Protein AF-A0A9J7XA04-F1 (afdb_monomer_lite)

Organism: NCBI:txid630221

InterPro domains:
  IPR057949 TEX10-like, TPR repeats [PF25781] (2-218)

pLDDT: mean 82.03, std 15.4, range [30.16, 96.44]

Structure (mmCIF, N/CA/C/O backbone):
data_AF-A0A9J7XA04-F1
#
_entry.id   AF-A0A9J7XA04-F1
#
loop_
_atom_site.group_PDB
_atom_site.id
_atom_site.type_symbol
_atom_site.label_atom_id
_atom_site.label_alt_id
_atom_site.label_comp_id
_atom_site.label_asym_id
_atom_site.label_entity_id
_atom_site.label_seq_id
_atom_site.pdbx_PDB_ins_code
_atom_site.Cartn_x
_atom_site.Cartn_y
_atom_site.Cartn_z
_atom_site.occupancy
_atom_site.B_iso_or_equiv
_atom_site.auth_seq_id
_atom_site.auth_comp_id
_atom_site.auth_asym_id
_atom_site.auth_atom_id
_atom_site.pdbx_PDB_model_num
ATOM 1 N N . MET A 1 1 ? -1.078 -27.722 -10.672 1.00 40.56 1 MET A N 1
ATOM 2 C CA . MET A 1 1 ? -1.079 -26.415 -9.975 1.00 40.56 1 MET A CA 1
ATOM 3 C C . MET A 1 1 ? -2.468 -26.035 -9.466 1.00 40.56 1 MET A C 1
ATOM 5 O O . MET A 1 1 ? -2.557 -25.642 -8.319 1.00 40.56 1 MET A O 1
ATOM 9 N N . LEU A 1 2 ? -3.544 -26.244 -10.242 1.00 33.25 2 LEU A N 1
ATOM 10 C CA . LEU A 1 2 ? -4.934 -26.048 -9.777 1.00 33.25 2 LEU A CA 1
ATOM 11 C C . LEU A 1 2 ? -5.402 -27.044 -8.693 1.00 33.25 2 LEU A C 1
ATOM 13 O O . LEU A 1 2 ? -6.235 -26.687 -7.876 1.00 33.25 2 LEU A O 1
ATOM 17 N N . GLN A 1 3 ? -4.842 -28.259 -8.638 1.00 30.16 3 GLN A N 1
ATOM 18 C CA . GLN A 1 3 ? -5.182 -29.252 -7.602 1.00 30.16 3 GLN A CA 1
ATOM 19 C C . GLN A 1 3 ? -4.642 -28.918 -6.203 1.00 30.16 3 GLN A C 1
ATOM 21 O O . GLN A 1 3 ? -5.228 -29.340 -5.220 1.00 30.16 3 GLN A O 1
ATOM 26 N N . ALA A 1 4 ? -3.575 -28.120 -6.092 1.00 39.25 4 ALA A N 1
ATOM 27 C CA . ALA A 1 4 ? -3.008 -27.742 -4.792 1.00 39.25 4 ALA A CA 1
ATOM 28 C C . ALA A 1 4 ? -3.816 -26.644 -4.071 1.00 39.25 4 ALA A C 1
ATOM 30 O O . ALA A 1 4 ? -3.488 -26.303 -2.945 1.00 39.25 4 ALA A O 1
ATOM 31 N N . LEU A 1 5 ? -4.840 -26.083 -4.727 1.00 44.09 5 LEU A N 1
ATOM 32 C CA . LEU A 1 5 ? -5.769 -25.101 -4.155 1.00 44.09 5 LEU A CA 1
ATOM 33 C C . LEU A 1 5 ? -7.072 -25.743 -3.652 1.00 44.09 5 LEU A C 1
ATOM 35 O O . LEU A 1 5 ? -7.909 -25.037 -3.107 1.00 44.09 5 LEU A O 1
ATOM 39 N N . GLN A 1 6 ? -7.276 -27.047 -3.877 1.00 45.12 6 GLN A N 1
ATOM 40 C CA . GLN A 1 6 ? -8.474 -27.760 -3.413 1.00 45.12 6 GLN A CA 1
ATOM 41 C C . GLN A 1 6 ? -8.271 -28.459 -2.060 1.00 45.12 6 GLN A C 1
ATOM 43 O O . GLN A 1 6 ? -9.262 -28.773 -1.413 1.00 45.12 6 GLN A O 1
ATOM 48 N N . ASP A 1 7 ? -7.017 -28.656 -1.634 1.00 38.34 7 ASP A N 1
ATOM 49 C CA . ASP A 1 7 ? -6.658 -29.386 -0.404 1.00 38.34 7 ASP A CA 1
ATOM 50 C C . ASP A 1 7 ? -6.145 -28.481 0.733 1.00 38.34 7 ASP A C 1
ATOM 52 O O . ASP A 1 7 ? -5.841 -28.969 1.820 1.00 38.34 7 ASP A O 1
ATOM 56 N N . THR A 1 8 ? -6.018 -27.170 0.514 1.00 42.69 8 THR A N 1
ATOM 57 C CA . THR A 1 8 ? -5.662 -26.209 1.565 1.00 42.69 8 THR A CA 1
ATOM 58 C C . THR A 1 8 ? -6.932 -25.596 2.132 1.00 42.69 8 THR A C 1
ATOM 60 O O . THR A 1 8 ? -7.640 -24.886 1.422 1.00 42.69 8 THR A O 1
ATOM 63 N N . ASP A 1 9 ? -7.196 -25.903 3.403 1.00 42.78 9 ASP A N 1
ATOM 64 C CA . ASP A 1 9 ? -8.277 -25.367 4.228 1.00 42.78 9 ASP A CA 1
ATOM 65 C C . ASP A 1 9 ? -8.615 -23.900 3.915 1.00 42.78 9 ASP A C 1
ATOM 67 O O . ASP A 1 9 ? -7.736 -23.056 3.698 1.00 42.78 9 ASP A O 1
ATOM 71 N N . GLU A 1 10 ? -9.908 -23.576 3.995 1.00 49.72 10 GLU A N 1
ATOM 72 C CA . GLU A 1 10 ? -10.439 -22.206 3.954 1.00 49.72 10 GLU A CA 1
ATOM 73 C C . GLU A 1 10 ? -9.803 -21.260 5.005 1.00 49.72 10 GLU A C 1
ATOM 75 O O . GLU A 1 10 ? -10.006 -20.050 4.939 1.00 49.72 10 GLU A O 1
ATOM 80 N N . ASP A 1 11 ? -8.971 -21.780 5.916 1.00 53.66 11 ASP A N 1
ATOM 81 C CA . ASP A 1 11 ? -8.201 -21.064 6.943 1.00 53.66 11 ASP A CA 1
ATOM 82 C C . ASP A 1 11 ? -7.211 -20.013 6.399 1.00 53.66 11 ASP A C 1
ATOM 84 O O . ASP A 1 11 ? -6.776 -19.129 7.138 1.00 53.66 11 ASP A O 1
ATOM 88 N N . GLY A 1 12 ? -6.837 -20.075 5.116 1.00 58.31 12 GLY A N 1
ATOM 89 C CA . GLY A 1 12 ? -5.912 -19.114 4.495 1.00 58.31 12 GLY A CA 1
ATOM 90 C C . GLY A 1 12 ? -6.573 -17.917 3.803 1.00 58.31 12 GLY A C 1
ATOM 91 O O . GLY A 1 12 ? -5.871 -17.022 3.326 1.00 58.31 12 GLY A O 1
ATOM 92 N N . LEU A 1 13 ? -7.901 -17.897 3.673 1.00 68.38 13 LEU A N 1
ATOM 93 C CA . LEU A 1 13 ? -8.607 -16.884 2.888 1.00 68.38 13 LEU A CA 1
ATOM 94 C C . LEU A 1 13 ? -9.009 -15.694 3.756 1.00 68.38 13 LEU A C 1
ATOM 96 O O . LEU A 1 13 ? -9.799 -15.823 4.687 1.00 68.38 13 LEU A O 1
ATOM 100 N N . LEU A 1 14 ? -8.538 -14.501 3.393 1.00 65.88 14 LEU A N 1
ATOM 101 C CA . LEU A 1 14 ? -9.123 -13.263 3.895 1.00 65.88 14 LEU A CA 1
ATOM 102 C C . LEU A 1 14 ? -10.347 -12.918 3.043 1.00 65.88 14 LEU A C 1
ATOM 104 O O . LEU A 1 14 ? -10.171 -12.540 1.875 1.00 65.88 14 LEU A O 1
ATOM 108 N N . PRO A 1 15 ? -11.575 -13.040 3.588 1.00 63.06 15 PRO A N 1
ATOM 109 C CA . PRO A 1 15 ? -12.782 -12.809 2.815 1.00 63.06 15 PRO A CA 1
ATOM 110 C C . PRO A 1 15 ? -12.861 -11.356 2.338 1.00 63.06 15 PRO A C 1
ATOM 112 O O . PRO A 1 15 ? -12.328 -10.427 2.959 1.00 63.06 15 PRO A O 1
ATOM 115 N N . SER A 1 16 ? -13.558 -11.164 1.219 1.00 62.09 16 SER A N 1
ATOM 116 C CA . SER A 1 16 ? -13.945 -9.840 0.736 1.00 62.09 16 SER A CA 1
ATOM 117 C C . SER A 1 16 ? -14.689 -9.082 1.837 1.00 62.09 16 SER A C 1
ATOM 119 O O . SER A 1 16 ? -15.496 -9.659 2.564 1.00 62.09 16 SER A O 1
ATOM 121 N N . SER A 1 17 ? -14.451 -7.784 1.939 1.00 63.69 17 SER A N 1
ATOM 122 C CA . SER A 1 17 ? -15.120 -6.897 2.894 1.00 63.69 17 SER A CA 1
ATOM 123 C C . SER A 1 17 ? -15.616 -5.644 2.178 1.00 63.69 17 SER A C 1
ATOM 125 O O . SER A 1 17 ? -15.234 -5.403 1.031 1.00 63.69 17 SER A O 1
ATOM 127 N N . SER A 1 18 ? -16.441 -4.837 2.842 1.00 62.56 18 SER A N 1
ATOM 128 C CA . SER A 1 18 ? -17.038 -3.628 2.248 1.00 62.56 18 SER A CA 1
ATOM 129 C C . SER A 1 18 ? -15.985 -2.622 1.745 1.00 62.56 18 SER A C 1
ATOM 131 O O . SER A 1 18 ? -16.250 -1.852 0.826 1.00 62.56 18 SER A O 1
ATOM 133 N N . LEU A 1 19 ? -14.771 -2.696 2.301 1.00 63.12 19 LEU A N 1
ATOM 134 C CA . LEU A 1 19 ? -13.599 -1.896 1.944 1.00 63.12 19 LEU A CA 1
ATOM 135 C C . LEU A 1 19 ? -12.956 -2.266 0.595 1.00 63.12 19 LEU A C 1
ATOM 137 O O . LEU A 1 19 ? -12.284 -1.431 0.004 1.00 63.12 19 LEU A O 1
ATOM 141 N N . SER A 1 20 ? -13.100 -3.508 0.117 1.00 67.25 20 SER A N 1
ATOM 142 C CA . SER A 1 20 ? -12.547 -3.936 -1.181 1.00 67.25 20 SER A CA 1
ATOM 143 C C . SER A 1 20 ? -13.155 -5.273 -1.645 1.00 67.25 20 SER A C 1
ATOM 145 O O . SER A 1 20 ? -13.144 -6.249 -0.891 1.00 67.25 20 SER A O 1
ATOM 147 N N . PRO A 1 21 ? -13.646 -5.396 -2.886 1.00 74.00 21 PRO A N 1
ATOM 148 C CA . PRO A 1 21 ? -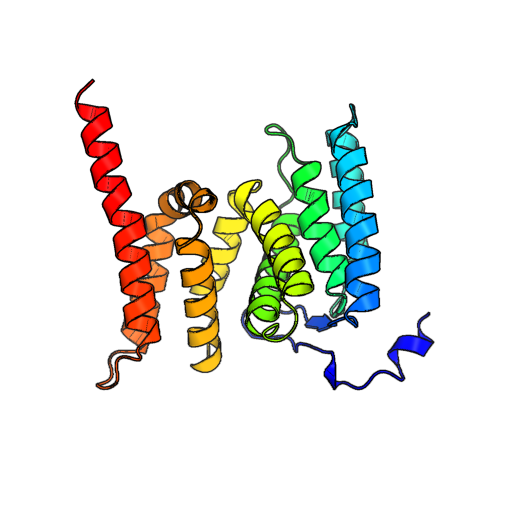14.282 -6.628 -3.367 1.00 74.00 21 PRO A CA 1
ATOM 149 C C . PRO A 1 21 ? -13.301 -7.801 -3.537 1.00 74.00 21 PRO A C 1
ATOM 151 O O . PRO A 1 21 ? -13.723 -8.942 -3.711 1.00 74.00 21 PRO A O 1
ATOM 154 N N . LEU A 1 22 ? -11.996 -7.533 -3.487 1.00 80.38 22 LEU A N 1
ATOM 155 C CA . LEU A 1 22 ? -10.947 -8.526 -3.649 1.00 80.38 22 LEU A CA 1
ATOM 156 C C . LEU A 1 22 ? -10.738 -9.352 -2.370 1.00 80.38 22 LEU A C 1
ATOM 158 O O . LEU A 1 22 ? -10.659 -8.801 -1.272 1.00 80.38 22 LEU A O 1
ATOM 162 N N . SER A 1 23 ? -10.541 -10.659 -2.529 1.00 84.56 23 SER A N 1
ATOM 163 C CA . SER A 1 23 ? -10.059 -11.558 -1.474 1.00 84.56 23 SER A CA 1
ATOM 164 C C . SER A 1 23 ? -8.577 -11.898 -1.662 1.00 84.56 23 SER A C 1
ATOM 166 O O . SER A 1 23 ? -8.088 -12.055 -2.785 1.00 84.56 23 SER A O 1
ATOM 168 N N . VAL A 1 24 ? -7.846 -11.996 -0.550 1.00 86.50 24 VAL A N 1
ATOM 169 C CA . VAL A 1 24 ? -6.416 -12.331 -0.560 1.00 86.50 24 VAL A CA 1
ATOM 170 C C . VAL A 1 24 ? -6.220 -13.702 0.063 1.00 86.50 24 VAL A C 1
ATOM 172 O O . VAL A 1 24 ? -6.656 -13.950 1.185 1.00 86.50 24 VAL A O 1
ATOM 175 N N . PHE A 1 25 ? -5.546 -14.583 -0.671 1.00 88.25 25 PHE A N 1
ATOM 176 C CA . PHE A 1 25 ? -5.135 -15.887 -0.165 1.00 88.25 25 PHE A CA 1
ATOM 177 C C . PHE A 1 25 ? -3.771 -15.757 0.515 1.00 88.25 25 PHE A C 1
ATOM 179 O O . PHE A 1 25 ? -2.773 -15.441 -0.138 1.00 88.25 25 PHE A O 1
ATOM 186 N N . ALA A 1 26 ? -3.724 -15.982 1.825 1.00 88.69 26 ALA A N 1
ATOM 187 C CA . ALA A 1 26 ? -2.498 -15.945 2.600 1.00 88.69 26 ALA A CA 1
ATOM 188 C C . ALA A 1 26 ? -1.667 -17.206 2.323 1.00 88.69 26 ALA A C 1
ATOM 190 O O . ALA A 1 26 ? -1.986 -18.300 2.783 1.00 88.69 26 ALA A O 1
ATOM 191 N N . THR A 1 27 ? -0.570 -17.059 1.580 1.00 90.31 27 THR A N 1
ATOM 192 C CA . THR A 1 27 ? 0.362 -18.166 1.345 1.00 90.31 27 THR A CA 1
ATOM 193 C C . THR A 1 27 ? 1.137 -18.511 2.615 1.00 90.31 27 THR A C 1
ATOM 195 O O . THR A 1 27 ? 1.344 -17.667 3.500 1.00 90.31 27 THR A O 1
ATOM 198 N N . ASN A 1 28 ? 1.591 -19.764 2.713 1.00 90.38 28 ASN A N 1
ATOM 199 C CA . ASN A 1 28 ? 2.426 -20.190 3.831 1.00 90.38 28 ASN A CA 1
ATOM 200 C C . ASN A 1 28 ? 3.724 -19.359 3.901 1.00 90.38 28 ASN A C 1
ATOM 202 O O . ASN A 1 28 ? 4.168 -18.771 2.912 1.00 90.38 28 ASN A O 1
ATOM 206 N N . LEU A 1 29 ? 4.326 -19.286 5.090 1.00 90.44 29 LEU A N 1
ATOM 207 C CA . LEU A 1 29 ? 5.447 -18.380 5.343 1.00 90.44 29 LEU A CA 1
ATOM 208 C C . LEU A 1 29 ? 6.657 -18.654 4.438 1.00 90.44 29 LEU A C 1
ATOM 210 O O . LEU A 1 29 ? 7.224 -17.714 3.888 1.00 90.44 29 LEU A O 1
ATOM 214 N N . GLU A 1 30 ? 7.048 -19.918 4.282 1.00 91.94 30 GLU A N 1
ATOM 215 C CA . GLU A 1 30 ? 8.217 -20.298 3.480 1.00 91.94 30 GLU A CA 1
ATOM 216 C C . GLU A 1 30 ? 8.018 -19.958 2.003 1.00 91.94 30 GLU A C 1
ATOM 218 O O . GLU A 1 30 ? 8.896 -19.368 1.375 1.00 91.94 30 GLU A O 1
ATOM 223 N N . GLN A 1 31 ? 6.834 -20.253 1.464 1.00 92.88 31 GLN A N 1
ATOM 224 C CA . GLN A 1 31 ? 6.460 -19.911 0.101 1.00 92.88 31 GLN A CA 1
ATOM 225 C C . GLN A 1 31 ? 6.457 -18.398 -0.089 1.00 92.88 31 GLN A C 1
ATOM 227 O O . GLN A 1 31 ? 7.040 -17.922 -1.061 1.00 92.88 31 GLN A O 1
ATOM 232 N N . PHE A 1 32 ? 5.841 -17.642 0.823 1.00 94.94 32 PHE A N 1
ATOM 233 C CA . PHE A 1 32 ? 5.817 -16.186 0.736 1.00 94.94 32 PHE A CA 1
ATOM 234 C C . PHE A 1 32 ? 7.236 -15.612 0.694 1.00 94.94 32 PHE A C 1
ATOM 236 O O . PHE A 1 32 ? 7.551 -14.839 -0.206 1.00 94.94 32 PHE A O 1
ATOM 243 N N . LEU A 1 33 ? 8.098 -16.011 1.637 1.00 94.62 33 LEU A N 1
ATOM 244 C CA . LEU A 1 33 ? 9.463 -15.488 1.736 1.00 94.62 33 LEU A CA 1
ATOM 245 C C . LEU A 1 33 ? 10.317 -15.885 0.532 1.00 94.62 33 LEU A C 1
ATOM 247 O O . LEU A 1 33 ? 11.022 -15.042 -0.006 1.00 94.62 33 LEU A O 1
ATOM 251 N N . HIS A 1 34 ? 10.188 -17.119 0.043 1.00 95.31 34 HIS A N 1
ATOM 252 C CA . HIS A 1 34 ? 10.887 -17.539 -1.168 1.00 95.31 34 HIS A CA 1
ATOM 253 C C . HIS A 1 34 ? 10.496 -16.690 -2.387 1.00 95.31 34 HIS A C 1
ATOM 255 O O . HIS A 1 34 ? 11.358 -16.250 -3.146 1.00 95.31 34 HIS A O 1
ATOM 261 N N . HIS A 1 35 ? 9.198 -16.421 -2.569 1.00 95.19 35 HIS A N 1
ATOM 262 C CA . HIS A 1 35 ? 8.741 -15.540 -3.646 1.00 95.19 35 HIS A CA 1
ATOM 263 C C . HIS A 1 35 ? 9.210 -14.102 -3.424 1.00 95.19 35 HIS A C 1
ATOM 265 O O . HIS A 1 35 ? 9.566 -13.427 -4.385 1.00 95.19 35 HIS A O 1
ATOM 271 N N . TRP A 1 36 ? 9.235 -13.639 -2.175 1.00 95.88 36 TRP A N 1
ATOM 272 C CA . TRP A 1 36 ? 9.702 -12.304 -1.827 1.00 95.88 36 TRP A CA 1
ATOM 273 C C . TRP A 1 36 ? 11.182 -12.091 -2.163 1.00 95.88 36 TRP A C 1
ATOM 275 O O . TRP A 1 36 ? 11.522 -11.074 -2.762 1.00 95.88 36 TRP A O 1
ATOM 285 N N . ASP A 1 37 ? 12.046 -13.067 -1.879 1.00 96.31 37 ASP A N 1
ATOM 286 C CA . ASP A 1 37 ? 13.469 -12.999 -2.236 1.00 96.31 37 ASP A CA 1
ATOM 287 C C . ASP A 1 37 ? 13.658 -12.879 -3.760 1.00 96.31 37 ASP A C 1
ATOM 289 O O . ASP A 1 37 ? 14.453 -12.068 -4.239 1.00 96.31 37 ASP A O 1
ATOM 293 N N . ILE A 1 38 ? 12.869 -13.628 -4.541 1.00 96.44 38 ILE A N 1
ATOM 294 C CA . ILE A 1 38 ? 12.862 -13.520 -6.009 1.00 96.44 38 ILE A CA 1
ATOM 295 C C . ILE A 1 38 ? 12.383 -12.131 -6.449 1.00 96.44 38 ILE A C 1
ATOM 297 O O . ILE A 1 38 ? 12.955 -11.540 -7.362 1.00 96.44 38 ILE A O 1
ATOM 301 N N . VAL A 1 39 ? 11.334 -11.600 -5.817 1.00 95.69 39 VAL A N 1
ATOM 302 C CA . VAL A 1 39 ? 10.790 -10.269 -6.124 1.00 95.69 39 VAL A CA 1
ATOM 303 C C . VAL A 1 39 ? 11.820 -9.175 -5.873 1.00 95.69 39 VAL A C 1
ATOM 305 O O . VAL A 1 39 ? 11.926 -8.270 -6.700 1.00 95.69 39 VAL A O 1
ATOM 308 N N . GLU A 1 40 ? 12.577 -9.238 -4.777 1.00 94.81 40 GLU A N 1
ATOM 309 C CA . GLU A 1 40 ? 13.633 -8.260 -4.497 1.00 94.81 40 GLU A CA 1
ATOM 310 C C . GLU A 1 40 ? 14.720 -8.289 -5.576 1.00 94.81 40 GLU A C 1
ATOM 312 O O . GLU A 1 40 ? 15.087 -7.230 -6.090 1.00 94.81 40 GLU A O 1
ATOM 317 N N . GLU A 1 41 ? 15.162 -9.475 -6.002 1.00 95.62 41 GLU A N 1
ATOM 318 C CA . GLU A 1 41 ? 16.153 -9.604 -7.079 1.00 95.62 41 GLU A CA 1
ATOM 319 C C . GLU A 1 41 ? 15.609 -9.094 -8.423 1.00 95.62 41 GLU A C 1
ATOM 321 O O . GLU A 1 41 ? 16.276 -8.345 -9.142 1.00 95.62 41 GLU A O 1
ATOM 326 N N . VAL A 1 42 ? 14.354 -9.423 -8.751 1.00 93.75 42 VAL A N 1
ATOM 327 C CA . VAL A 1 42 ? 13.682 -8.891 -9.944 1.00 93.75 42 VAL A CA 1
ATOM 328 C C . VAL A 1 42 ? 13.609 -7.368 -9.868 1.00 93.75 42 VAL A C 1
ATOM 330 O O . VAL A 1 42 ? 13.967 -6.698 -10.831 1.00 93.75 42 VAL A O 1
ATOM 333 N N . CYS A 1 43 ? 13.206 -6.796 -8.732 1.00 92.88 43 CYS A N 1
ATOM 334 C CA . CYS A 1 43 ? 13.141 -5.347 -8.547 1.00 92.88 43 CYS A CA 1
ATOM 335 C C . CYS A 1 43 ? 14.510 -4.679 -8.685 1.00 92.88 43 CYS A C 1
ATOM 337 O O . CYS A 1 43 ? 14.598 -3.611 -9.292 1.00 92.88 43 CYS A O 1
ATOM 339 N N . HIS A 1 44 ? 15.567 -5.310 -8.169 1.00 92.12 44 HIS A N 1
ATOM 340 C CA . HIS A 1 44 ? 16.936 -4.842 -8.351 1.00 92.12 44 HIS A CA 1
ATOM 341 C C . HIS A 1 44 ? 17.309 -4.788 -9.838 1.00 92.12 44 HIS A C 1
ATOM 343 O O . HIS A 1 44 ? 17.789 -3.762 -10.319 1.00 92.12 44 HIS A O 1
ATOM 349 N N . CYS A 1 45 ? 16.986 -5.839 -10.595 1.00 91.69 45 CYS A N 1
ATOM 350 C CA . CYS A 1 45 ? 17.175 -5.859 -12.043 1.00 91.69 45 CYS A CA 1
ATOM 351 C C . CYS A 1 45 ? 16.365 -4.752 -12.741 1.00 91.69 45 CYS A C 1
ATOM 353 O O . CYS A 1 45 ? 16.910 -4.045 -13.590 1.00 91.69 45 CYS A O 1
ATOM 355 N N . LEU A 1 46 ? 15.093 -4.554 -12.368 1.00 90.38 46 LEU A N 1
ATOM 356 C CA . LEU A 1 46 ? 14.222 -3.529 -12.959 1.00 90.38 46 LEU A CA 1
ATOM 357 C C . LEU A 1 46 ? 14.766 -2.105 -12.763 1.00 90.38 46 LEU A C 1
ATOM 359 O O . LEU A 1 46 ? 14.638 -1.278 -13.668 1.00 90.38 46 LEU A O 1
ATOM 363 N N . ASP A 1 47 ? 15.399 -1.819 -11.623 1.00 87.38 47 ASP A N 1
ATOM 364 C CA . ASP A 1 47 ? 16.007 -0.511 -11.349 1.00 87.38 47 ASP A CA 1
ATOM 365 C C . ASP A 1 47 ? 17.193 -0.196 -12.280 1.00 87.38 47 ASP A C 1
ATOM 367 O O . ASP A 1 47 ? 17.480 0.975 -12.530 1.00 87.38 47 ASP A O 1
ATOM 371 N N . THR A 1 48 ? 17.850 -1.218 -12.839 1.00 89.00 48 THR A N 1
ATOM 372 C CA . THR A 1 48 ? 18.973 -1.052 -13.781 1.00 89.00 48 THR A CA 1
ATOM 373 C C . THR A 1 48 ? 18.544 -0.915 -15.245 1.00 89.00 48 THR A C 1
ATOM 375 O O . THR A 1 48 ? 19.375 -0.638 -16.112 1.00 89.00 48 THR A O 1
ATOM 378 N N . LEU A 1 49 ? 17.254 -1.091 -15.551 1.00 86.69 49 LEU A N 1
ATOM 379 C CA . LEU A 1 49 ? 16.762 -1.055 -16.926 1.00 86.69 49 LEU A CA 1
ATOM 380 C C . LEU A 1 49 ? 16.749 0.372 -17.486 1.00 86.69 49 LEU A C 1
ATOM 382 O O . LEU A 1 49 ? 16.183 1.290 -16.900 1.00 86.69 49 LEU A O 1
ATOM 386 N N . GLY A 1 50 ? 17.282 0.544 -18.697 1.00 85.69 50 GLY A N 1
ATOM 387 C CA . GLY A 1 50 ? 17.154 1.803 -19.443 1.00 85.69 50 GLY A CA 1
ATOM 388 C C . GLY A 1 50 ? 15.747 2.042 -20.013 1.00 85.69 50 GLY A C 1
ATOM 389 O O . GLY A 1 50 ? 15.380 3.176 -20.298 1.00 85.69 50 GLY A O 1
ATOM 390 N N . SER A 1 51 ? 14.943 0.984 -20.162 1.00 88.25 51 SER A N 1
ATOM 391 C CA . SER A 1 51 ? 13.621 0.990 -20.809 1.00 88.25 51 SER A CA 1
ATOM 392 C C . SER A 1 51 ? 12.458 0.829 -19.816 1.00 88.25 51 SER A C 1
ATOM 394 O O . SER A 1 51 ? 11.507 0.087 -20.074 1.00 88.25 51 SER A O 1
ATOM 396 N N . ARG A 1 52 ? 12.536 1.481 -18.646 1.00 88.19 52 ARG A N 1
ATOM 397 C CA . ARG A 1 52 ? 11.541 1.328 -17.558 1.00 88.19 52 ARG A CA 1
ATOM 398 C C . ARG A 1 52 ? 10.121 1.672 -17.992 1.00 88.19 52 ARG A C 1
ATOM 400 O O . ARG A 1 52 ? 9.204 0.948 -17.629 1.00 88.19 52 ARG A O 1
ATOM 407 N N . ALA A 1 53 ? 9.953 2.702 -18.817 1.00 87.38 53 ALA A N 1
ATOM 408 C CA . ALA A 1 53 ? 8.653 3.105 -19.346 1.00 87.38 53 ALA A CA 1
ATOM 409 C C . ALA A 1 53 ? 7.984 1.999 -20.179 1.00 87.38 53 ALA A C 1
ATOM 411 O O . ALA A 1 53 ? 6.838 1.639 -19.926 1.00 87.38 53 ALA A O 1
ATOM 412 N N . GLN A 1 54 ? 8.715 1.394 -21.123 1.00 90.12 54 GLN A N 1
ATOM 413 C CA . GLN A 1 54 ? 8.172 0.298 -21.927 1.00 90.12 54 GLN A CA 1
ATOM 414 C C . GLN A 1 54 ? 7.866 -0.929 -21.058 1.00 90.12 54 GLN A C 1
ATOM 416 O O . GLN A 1 54 ? 6.847 -1.591 -21.247 1.00 90.12 54 GLN A O 1
ATOM 421 N N . CYS A 1 55 ? 8.727 -1.225 -20.081 1.00 91.31 55 CYS A N 1
ATOM 422 C CA . CYS A 1 55 ? 8.485 -2.301 -19.122 1.00 91.31 55 CYS A CA 1
ATOM 423 C C . CYS A 1 55 ? 7.240 -2.034 -18.267 1.00 91.31 55 CYS A C 1
ATOM 425 O O . CYS A 1 55 ? 6.451 -2.952 -18.045 1.00 91.31 55 CYS A O 1
ATOM 427 N N . PHE A 1 56 ? 7.036 -0.787 -17.834 1.00 92.50 56 PHE A N 1
ATOM 428 C CA . PHE A 1 56 ? 5.838 -0.370 -17.119 1.00 92.50 56 PHE A CA 1
ATOM 429 C C . PHE A 1 56 ? 4.584 -0.607 -17.961 1.00 92.50 56 PHE A C 1
ATOM 431 O O . PHE A 1 56 ? 3.652 -1.242 -17.477 1.00 92.50 56 PHE A O 1
ATOM 438 N N . ASP A 1 57 ? 4.579 -0.188 -19.229 1.00 91.75 57 ASP A N 1
ATOM 439 C CA . ASP A 1 57 ? 3.433 -0.386 -20.121 1.00 91.75 57 ASP A CA 1
ATOM 440 C C . ASP A 1 57 ? 3.102 -1.870 -20.316 1.00 91.75 57 ASP A C 1
ATOM 442 O O . ASP A 1 57 ? 1.933 -2.265 -20.269 1.00 91.75 57 ASP A O 1
ATOM 446 N N . VAL A 1 58 ? 4.115 -2.722 -20.497 1.00 93.25 58 VAL A N 1
ATOM 447 C CA . VAL A 1 58 ? 3.925 -4.176 -20.617 1.00 93.25 58 VAL A CA 1
ATOM 448 C C . VAL A 1 58 ? 3.325 -4.755 -19.335 1.00 93.25 58 VAL A C 1
ATOM 450 O O . VAL A 1 58 ? 2.340 -5.494 -19.400 1.00 93.25 58 VAL A O 1
ATOM 453 N N . ILE A 1 59 ? 3.875 -4.398 -18.172 1.00 92.81 59 ILE A N 1
ATOM 454 C CA . ILE A 1 59 ? 3.425 -4.916 -16.874 1.00 92.81 59 ILE A CA 1
ATOM 455 C C . ILE A 1 59 ? 2.029 -4.408 -16.524 1.00 92.81 59 ILE A C 1
ATOM 457 O O . ILE A 1 59 ? 1.177 -5.208 -16.145 1.00 92.81 59 ILE A O 1
ATOM 461 N N . GLN A 1 60 ? 1.747 -3.121 -16.720 1.00 93.88 60 GLN A N 1
ATOM 462 C CA . GLN A 1 60 ? 0.415 -2.553 -16.534 1.00 93.88 60 GLN A CA 1
ATOM 463 C C . GLN A 1 60 ? -0.619 -3.302 -17.382 1.00 93.88 60 GLN A C 1
ATOM 465 O O . GLN A 1 60 ? -1.652 -3.725 -16.865 1.00 93.88 60 GLN A O 1
ATOM 470 N N . ASN A 1 61 ? -0.333 -3.521 -18.668 1.00 94.38 61 ASN A N 1
ATOM 471 C CA . ASN A 1 61 ? -1.237 -4.255 -19.551 1.00 94.38 61 ASN A CA 1
ATOM 472 C C . ASN A 1 61 ? -1.426 -5.713 -19.117 1.00 94.38 61 ASN A C 1
ATOM 474 O O . ASN A 1 61 ? -2.537 -6.236 -19.204 1.00 94.38 61 ASN A O 1
ATOM 478 N N . ALA A 1 62 ? -0.366 -6.375 -18.649 1.00 94.19 62 ALA A N 1
ATOM 479 C CA . ALA A 1 62 ? -0.450 -7.737 -18.139 1.00 94.19 62 ALA A CA 1
ATOM 480 C C . ALA A 1 62 ? -1.307 -7.816 -16.867 1.00 94.19 62 ALA A C 1
ATOM 482 O O . ALA A 1 62 ? -2.148 -8.707 -16.764 1.00 94.19 62 ALA A O 1
ATOM 483 N N . ILE A 1 63 ? -1.150 -6.870 -15.938 1.00 93.75 63 ILE A N 1
ATOM 484 C CA . ILE A 1 63 ? -1.960 -6.789 -14.717 1.00 93.75 63 ILE A CA 1
ATOM 485 C C . ILE A 1 63 ? -3.432 -6.579 -15.076 1.00 93.75 63 ILE A C 1
ATOM 487 O O . ILE A 1 63 ? -4.285 -7.350 -14.644 1.00 93.75 63 ILE A O 1
ATOM 491 N N . ILE A 1 64 ? -3.732 -5.590 -15.921 1.00 93.50 64 ILE A N 1
ATOM 492 C CA . ILE A 1 64 ? -5.115 -5.256 -16.280 1.00 93.50 64 ILE A CA 1
ATOM 493 C C . ILE A 1 64 ? -5.812 -6.433 -16.965 1.00 93.50 64 ILE A C 1
ATOM 495 O O . ILE A 1 64 ? -6.949 -6.759 -16.633 1.00 93.50 64 ILE A O 1
ATOM 499 N N . LYS A 1 65 ? -5.131 -7.098 -17.903 1.00 94.06 65 LYS A N 1
ATOM 500 C CA . LYS A 1 65 ? -5.729 -8.192 -18.679 1.00 94.06 65 LYS A CA 1
ATOM 501 C C . LYS A 1 65 ? -5.901 -9.480 -17.882 1.00 94.06 65 LYS A C 1
ATOM 503 O O . LYS A 1 65 ? -6.853 -10.206 -18.140 1.00 94.06 65 LYS A O 1
ATOM 508 N N . ASN A 1 66 ? -4.976 -9.783 -16.971 1.00 92.12 66 ASN A N 1
ATOM 509 C CA . ASN A 1 66 ? -4.926 -11.099 -16.331 1.00 92.12 66 ASN A CA 1
ATOM 510 C C . ASN A 1 66 ? -5.367 -11.089 -14.865 1.00 92.12 66 ASN A C 1
ATOM 512 O O . ASN A 1 66 ? -5.777 -12.132 -14.370 1.00 92.12 66 ASN A O 1
ATOM 516 N N . LEU A 1 67 ? -5.264 -9.953 -14.165 1.00 90.50 67 LEU A N 1
ATOM 517 C CA . LEU A 1 67 ? -5.448 -9.896 -12.712 1.00 90.50 67 LEU A CA 1
ATOM 518 C C . LEU A 1 67 ? -6.650 -9.060 -12.272 1.00 90.50 67 LEU A C 1
ATOM 520 O O . LEU A 1 67 ? -7.291 -9.431 -11.297 1.00 90.50 67 LEU A O 1
ATOM 524 N N . CYS A 1 68 ? -7.015 -7.991 -12.989 1.00 86.94 68 CYS A N 1
ATOM 525 C CA . CYS A 1 68 ? -8.163 -7.157 -12.596 1.00 86.94 68 CYS A CA 1
ATOM 526 C C . CYS A 1 68 ? -9.515 -7.895 -12.620 1.00 86.94 68 CYS A C 1
ATOM 528 O O . CYS A 1 68 ? -10.472 -7.416 -12.022 1.00 86.94 68 CYS A O 1
ATOM 530 N N . GLY A 1 69 ? -9.608 -9.044 -13.298 1.00 84.00 69 GLY A N 1
ATOM 531 C CA . GLY A 1 69 ? -10.801 -9.900 -13.292 1.00 84.00 69 GLY A CA 1
ATOM 532 C C . GLY A 1 69 ? -10.795 -10.997 -12.223 1.00 84.00 69 GLY A C 1
ATOM 533 O O . GLY A 1 69 ? -11.744 -11.776 -12.160 1.00 84.00 69 GLY A O 1
ATOM 534 N N . LEU A 1 70 ? -9.731 -11.112 -11.422 1.00 86.25 70 LEU A N 1
ATOM 535 C CA . LEU A 1 70 ? -9.620 -12.151 -10.403 1.00 86.25 70 LEU A CA 1
ATOM 536 C C . LEU A 1 70 ? -10.296 -11.716 -9.103 1.00 86.25 70 LEU A C 1
ATOM 538 O O . LEU A 1 70 ? -10.109 -10.601 -8.629 1.00 86.25 70 LEU A O 1
ATOM 542 N N . VAL A 1 71 ? -11.044 -12.643 -8.504 1.00 84.06 71 VAL A N 1
ATOM 543 C CA . VAL A 1 71 ? -11.698 -12.444 -7.200 1.00 84.06 71 VAL A CA 1
ATOM 544 C C . VAL A 1 71 ? -10.750 -12.775 -6.045 1.00 84.06 71 VAL A C 1
ATOM 546 O O . VAL A 1 71 ? -10.825 -12.154 -4.985 1.00 84.06 71 VAL A O 1
ATOM 549 N N . VAL A 1 72 ? -9.848 -13.739 -6.255 1.00 87.88 72 VAL A N 1
ATOM 550 C CA . VAL A 1 72 ? -8.881 -14.224 -5.264 1.00 87.88 72 VAL A CA 1
ATOM 551 C C . VAL A 1 72 ? -7.478 -14.071 -5.836 1.00 87.88 72 VAL A C 1
ATOM 553 O O . VAL A 1 72 ? -7.208 -14.552 -6.939 1.00 87.88 72 VAL A O 1
ATOM 556 N N . VAL A 1 73 ? -6.576 -13.440 -5.084 1.00 90.31 73 VAL A N 1
ATOM 557 C CA . VAL A 1 73 ? -5.160 -13.317 -5.462 1.00 90.31 73 VAL A CA 1
ATOM 558 C C . VAL A 1 73 ? -4.261 -13.697 -4.279 1.00 90.31 73 VAL A C 1
ATOM 560 O O . VAL A 1 73 ? -4.545 -13.290 -3.152 1.00 90.31 73 VAL A O 1
ATOM 563 N N . PRO A 1 74 ? -3.175 -14.466 -4.489 1.00 92.31 74 PRO A N 1
ATOM 564 C CA . PRO A 1 74 ? -2.223 -14.772 -3.425 1.00 92.31 74 PRO A CA 1
ATOM 565 C C . PRO A 1 74 ? -1.509 -13.523 -2.897 1.00 92.31 74 PRO A C 1
ATOM 567 O O . PRO A 1 74 ? -1.071 -12.672 -3.673 1.00 92.31 74 PRO A O 1
ATOM 570 N N . ASP A 1 75 ? -1.310 -13.447 -1.585 1.00 92.62 75 ASP A N 1
ATOM 571 C CA . ASP A 1 75 ? -0.611 -12.346 -0.913 1.00 92.62 75 ASP A CA 1
ATOM 572 C C . ASP A 1 75 ? 0.813 -12.101 -1.441 1.00 92.62 75 ASP A C 1
ATOM 574 O O . ASP A 1 75 ? 1.232 -10.951 -1.566 1.00 92.62 75 ASP A O 1
ATOM 578 N N . CYS A 1 76 ? 1.548 -13.151 -1.816 1.00 93.69 76 CYS A N 1
ATOM 579 C CA . CYS A 1 76 ? 2.876 -13.027 -2.414 1.00 93.69 76 CYS A CA 1
ATOM 580 C C . CYS A 1 76 ? 2.836 -12.333 -3.787 1.00 93.69 76 CYS A C 1
ATOM 582 O O . CYS A 1 76 ? 3.731 -11.552 -4.106 1.00 93.69 76 CYS A O 1
ATOM 584 N N . VAL A 1 77 ? 1.773 -12.543 -4.574 1.00 93.81 77 VAL A N 1
ATOM 585 C CA . VAL A 1 77 ? 1.558 -11.868 -5.865 1.00 93.81 77 VAL A CA 1
ATOM 586 C C . VAL A 1 77 ? 1.167 -10.409 -5.639 1.00 93.81 77 VAL A C 1
ATOM 588 O O . VAL A 1 77 ? 1.705 -9.522 -6.301 1.00 93.81 77 VAL A O 1
ATOM 591 N N . CYS A 1 78 ? 0.286 -10.142 -4.671 1.00 94.00 78 CYS A N 1
ATOM 592 C CA . CYS A 1 78 ? -0.071 -8.781 -4.271 1.00 94.00 78 CYS A CA 1
ATOM 593 C C . CYS A 1 78 ? 1.172 -7.991 -3.832 1.00 94.00 78 CYS A C 1
ATOM 595 O O . CYS A 1 78 ? 1.414 -6.890 -4.329 1.00 94.00 78 CYS A O 1
ATOM 597 N N . ALA A 1 79 ? 1.994 -8.577 -2.953 1.00 94.94 79 ALA A N 1
ATOM 598 C CA . ALA A 1 79 ? 3.247 -7.985 -2.493 1.00 94.94 79 ALA A CA 1
ATOM 599 C C . ALA A 1 79 ? 4.216 -7.742 -3.661 1.00 94.94 79 ALA A C 1
ATOM 601 O O . ALA A 1 79 ? 4.756 -6.643 -3.783 1.00 94.94 79 ALA A O 1
ATOM 602 N N . ALA A 1 80 ? 4.376 -8.715 -4.566 1.00 95.19 80 ALA A N 1
ATOM 603 C CA . ALA A 1 80 ? 5.209 -8.577 -5.759 1.00 95.19 80 ALA A CA 1
ATOM 604 C C . ALA A 1 80 ? 4.788 -7.389 -6.631 1.00 95.19 80 ALA A C 1
ATOM 606 O O . ALA A 1 80 ? 5.619 -6.581 -7.033 1.00 95.19 80 ALA A O 1
ATOM 607 N N . ILE A 1 81 ? 3.492 -7.244 -6.905 1.00 94.88 81 ILE A N 1
ATOM 608 C CA . ILE A 1 81 ? 2.970 -6.171 -7.758 1.00 94.88 81 ILE A CA 1
ATOM 609 C C . ILE A 1 81 ? 3.147 -4.806 -7.092 1.00 94.88 81 ILE A C 1
ATOM 611 O O . ILE A 1 81 ? 3.646 -3.876 -7.731 1.00 94.88 81 ILE A O 1
ATOM 615 N N . LEU A 1 82 ? 2.789 -4.697 -5.808 1.00 95.31 82 LEU A N 1
ATOM 616 C CA . LEU A 1 82 ? 2.972 -3.476 -5.019 1.00 95.31 82 LEU A CA 1
ATOM 617 C C . LEU A 1 82 ? 4.449 -3.081 -4.912 1.00 95.31 82 LEU A C 1
ATOM 619 O O . LEU A 1 82 ? 4.759 -1.897 -4.829 1.00 95.31 82 LEU A O 1
ATOM 623 N N . ARG A 1 83 ? 5.365 -4.051 -4.974 1.00 94.94 83 ARG A N 1
ATOM 624 C CA . ARG A 1 83 ? 6.807 -3.816 -4.948 1.00 94.94 83 ARG A CA 1
ATOM 625 C C . ARG A 1 83 ? 7.382 -3.435 -6.318 1.00 94.94 83 ARG A C 1
ATOM 627 O O . ARG A 1 83 ? 8.151 -2.478 -6.404 1.00 94.94 83 ARG A O 1
ATOM 634 N N . CYS A 1 84 ? 6.988 -4.137 -7.380 1.00 93.44 84 CYS A N 1
ATOM 635 C CA . CYS A 1 84 ? 7.516 -3.973 -8.738 1.00 93.44 84 CYS A CA 1
ATOM 636 C C . CYS A 1 84 ? 6.990 -2.721 -9.447 1.00 93.44 84 CYS A C 1
ATOM 638 O O . CYS A 1 84 ? 7.757 -2.020 -10.104 1.00 93.44 84 CYS A O 1
ATOM 640 N N . VAL A 1 85 ? 5.691 -2.417 -9.341 1.00 93.00 85 VAL A N 1
ATOM 641 C CA . VAL A 1 85 ? 5.090 -1.290 -10.079 1.00 93.00 85 VAL A CA 1
ATOM 642 C C . VAL A 1 85 ? 5.764 0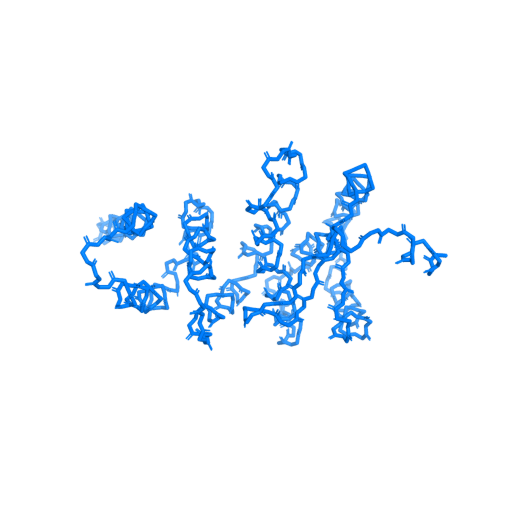.049 -9.735 1.00 93.00 85 VAL A C 1
ATOM 644 O O . VAL A 1 85 ? 6.191 0.747 -10.656 1.00 93.00 85 VAL A O 1
ATOM 647 N N . PRO A 1 86 ? 5.971 0.404 -8.455 1.00 91.25 86 PRO A N 1
ATOM 648 C CA . PRO A 1 86 ? 6.685 1.625 -8.068 1.00 91.25 86 PRO A CA 1
ATOM 649 C C . PRO A 1 86 ? 8.112 1.724 -8.599 1.00 91.25 86 PRO A C 1
ATOM 651 O O . PRO A 1 86 ? 8.612 2.826 -8.810 1.00 91.25 86 PRO A O 1
ATOM 654 N N . ARG A 1 87 ? 8.770 0.578 -8.818 1.00 90.94 87 ARG A N 1
ATOM 655 C CA . ARG A 1 87 ? 10.126 0.474 -9.377 1.00 90.94 87 ARG A CA 1
ATOM 656 C C . ARG A 1 87 ? 10.154 0.664 -10.889 1.00 90.94 87 ARG A C 1
ATOM 658 O O . ARG A 1 87 ? 11.226 0.709 -11.476 1.00 90.94 87 ARG A O 1
ATOM 665 N N . LEU A 1 88 ? 9.016 0.777 -11.551 1.00 90.00 88 LEU A N 1
ATOM 666 C CA . LEU A 1 88 ? 8.957 1.045 -12.987 1.00 90.00 88 LEU A CA 1
ATOM 667 C C . LEU A 1 88 ? 8.397 2.425 -13.304 1.00 90.00 88 LEU A C 1
ATOM 669 O O . LEU A 1 88 ? 8.530 2.891 -14.432 1.00 90.00 88 LEU A O 1
ATOM 673 N N . LEU A 1 89 ? 7.810 3.085 -12.308 1.00 87.56 89 LEU A N 1
ATOM 674 C CA . LEU A 1 89 ? 7.253 4.413 -12.466 1.00 87.56 89 LEU A CA 1
ATOM 675 C C . LEU A 1 89 ? 8.350 5.471 -12.534 1.00 87.56 89 LEU A C 1
ATOM 677 O O . LEU A 1 89 ? 9.174 5.613 -11.630 1.00 87.56 89 LEU A O 1
ATOM 681 N N . ASP A 1 90 ? 8.309 6.232 -13.620 1.00 80.75 90 ASP A N 1
ATOM 682 C CA . ASP A 1 90 ? 9.059 7.466 -13.810 1.00 80.75 90 ASP A CA 1
ATOM 683 C C . ASP A 1 90 ? 8.106 8.667 -13.678 1.00 80.75 90 ASP A C 1
ATOM 685 O O . ASP A 1 90 ? 6.900 8.540 -13.885 1.00 80.75 90 ASP A O 1
ATOM 689 N N . VAL A 1 91 ? 8.638 9.847 -13.355 1.00 72.75 91 VAL A N 1
ATOM 690 C CA . VAL A 1 91 ? 7.884 11.092 -13.107 1.00 72.75 91 VAL A CA 1
ATOM 691 C C . VAL A 1 91 ? 6.987 11.476 -14.295 1.00 72.75 91 VAL A C 1
ATOM 693 O O . VAL A 1 91 ? 5.968 12.140 -14.118 1.00 72.75 91 VAL A O 1
ATOM 696 N N . ASN A 1 92 ? 7.343 11.026 -15.498 1.00 75.81 92 ASN A N 1
ATOM 697 C CA . ASN A 1 92 ? 6.632 11.316 -16.741 1.00 75.81 92 ASN A CA 1
ATOM 698 C C . ASN A 1 92 ? 5.500 10.326 -17.063 1.00 75.81 92 ASN A C 1
ATOM 700 O O . ASN A 1 92 ? 4.709 10.590 -17.968 1.00 75.81 92 ASN A O 1
ATOM 704 N N . PHE A 1 93 ? 5.418 9.195 -16.357 1.00 75.56 93 PHE A N 1
ATOM 705 C CA . PHE A 1 93 ? 4.468 8.127 -16.656 1.00 75.56 93 PHE A CA 1
ATOM 706 C C . PHE A 1 93 ? 3.429 8.002 -15.552 1.00 75.56 93 PHE A C 1
ATOM 708 O O . PHE A 1 93 ? 3.732 7.765 -14.383 1.00 75.56 93 PHE A O 1
ATOM 715 N N . LEU A 1 94 ? 2.170 8.156 -15.948 1.00 81.69 94 LEU A N 1
ATOM 716 C CA . LEU A 1 94 ? 1.039 8.029 -15.047 1.00 81.69 94 LEU A CA 1
ATOM 717 C C . LEU A 1 94 ? 0.421 6.639 -15.204 1.00 81.69 94 LEU A C 1
ATOM 719 O O . LEU A 1 94 ? 0.097 6.244 -16.327 1.00 81.69 94 LEU A O 1
ATOM 723 N N . PRO A 1 95 ? 0.205 5.908 -14.098 1.00 89.75 95 PRO A N 1
ATOM 724 C CA . PRO A 1 95 ? -0.596 4.700 -14.144 1.00 89.75 95 PRO A CA 1
ATOM 725 C C . PRO A 1 95 ? -2.012 5.014 -14.638 1.00 89.75 95 PRO A C 1
ATOM 727 O O . PRO A 1 95 ? -2.587 6.053 -14.299 1.00 89.75 95 PRO A O 1
ATOM 730 N N . SER A 1 96 ? -2.574 4.093 -15.416 1.00 92.19 96 SER A N 1
ATOM 731 C CA . SER A 1 96 ? -3.983 4.123 -15.806 1.00 92.19 96 SER A CA 1
ATOM 732 C C . SER A 1 96 ? -4.891 4.083 -14.576 1.00 92.19 96 SER A C 1
ATOM 734 O O . SER A 1 96 ? -4.541 3.487 -13.555 1.00 92.19 96 SER A O 1
ATOM 736 N N . ASP A 1 97 ? -6.082 4.670 -14.681 1.00 91.94 97 ASP A N 1
ATOM 737 C CA . ASP A 1 97 ? -7.035 4.684 -13.567 1.00 91.94 97 ASP A CA 1
ATOM 738 C C . ASP A 1 97 ? -7.434 3.261 -13.146 1.00 91.94 97 ASP A C 1
ATOM 740 O O . ASP A 1 97 ? -7.501 2.971 -11.955 1.00 91.94 97 ASP A O 1
ATOM 744 N N . THR A 1 98 ? -7.588 2.338 -14.104 1.00 92.19 98 THR A N 1
ATOM 745 C CA . THR A 1 98 ? -7.849 0.918 -13.822 1.00 92.19 98 THR A CA 1
ATOM 746 C C . THR A 1 98 ? -6.752 0.296 -12.962 1.00 92.19 98 THR A C 1
ATOM 748 O O . THR A 1 98 ? -7.056 -0.365 -11.972 1.00 92.19 98 THR A O 1
ATOM 751 N N . LEU A 1 99 ? -5.478 0.536 -13.297 1.00 92.75 99 LEU A N 1
ATOM 752 C CA . LEU A 1 99 ? -4.366 0.037 -12.491 1.00 92.75 99 LEU A CA 1
ATOM 753 C C . LEU A 1 99 ? -4.344 0.700 -11.109 1.00 92.75 99 LEU A C 1
ATOM 755 O O . LEU A 1 99 ? -4.109 0.017 -10.122 1.00 92.75 99 LEU A O 1
ATOM 759 N N . LEU A 1 100 ? -4.602 2.007 -11.013 1.00 93.19 100 LEU A N 1
ATOM 760 C CA . LEU A 1 100 ? -4.609 2.715 -9.730 1.00 93.19 100 LEU A CA 1
ATOM 761 C C . LEU A 1 100 ? -5.678 2.190 -8.771 1.00 93.19 100 LEU A C 1
ATOM 763 O O . LEU A 1 100 ? -5.370 1.961 -7.604 1.00 93.19 100 LEU A O 1
ATOM 767 N N . HIS A 1 101 ? -6.907 1.988 -9.249 1.00 91.75 101 HIS A N 1
ATOM 768 C CA . HIS A 1 101 ? -7.979 1.409 -8.438 1.00 91.75 101 HIS A CA 1
ATOM 769 C C . HIS A 1 101 ? -7.621 -0.008 -7.989 1.00 91.75 101 HIS A C 1
ATOM 771 O O . HIS A 1 101 ? -7.683 -0.309 -6.801 1.00 91.75 101 HIS A O 1
ATOM 777 N N . PHE A 1 102 ? -7.119 -0.829 -8.912 1.00 90.75 102 PHE A N 1
ATOM 778 C CA . PHE A 1 102 ? -6.693 -2.189 -8.604 1.00 90.75 102 PHE A CA 1
ATOM 779 C C . PHE A 1 102 ? -5.548 -2.250 -7.575 1.00 90.75 102 PHE A C 1
ATOM 781 O O . PHE A 1 102 ? -5.576 -3.050 -6.643 1.00 90.75 102 PHE A O 1
ATOM 788 N N . LEU A 1 103 ? -4.547 -1.372 -7.694 1.00 93.06 103 LEU A N 1
ATOM 789 C CA . LEU A 1 103 ? -3.471 -1.259 -6.707 1.00 93.06 103 LEU A CA 1
ATOM 790 C C . LEU A 1 103 ? -3.978 -0.738 -5.360 1.00 93.06 103 LEU A C 1
ATOM 792 O O . LEU A 1 103 ? -3.425 -1.115 -4.329 1.00 93.06 103 LEU A O 1
ATOM 796 N N . SER A 1 104 ? -4.995 0.129 -5.356 1.00 92.81 104 SER A N 1
ATOM 797 C CA . SER A 1 104 ? -5.597 0.658 -4.127 1.00 92.81 104 SER A CA 1
ATOM 798 C C . SER A 1 104 ? -6.268 -0.465 -3.346 1.00 92.81 104 SER A C 1
ATOM 800 O O . SER A 1 104 ? -6.024 -0.603 -2.148 1.00 92.81 104 SER A O 1
ATOM 802 N N . ASP A 1 105 ? -7.032 -1.306 -4.045 1.00 89.69 105 ASP A N 1
ATOM 803 C CA . ASP A 1 105 ? -7.667 -2.503 -3.493 1.00 89.69 105 ASP A CA 1
ATOM 804 C C . ASP A 1 105 ? -6.640 -3.477 -2.904 1.00 89.69 105 ASP A C 1
ATOM 806 O O . ASP A 1 105 ? -6.765 -3.896 -1.749 1.00 89.69 105 ASP A O 1
ATOM 810 N N . PHE A 1 106 ? -5.570 -3.784 -3.651 1.00 89.81 106 PHE A N 1
ATOM 811 C CA . PHE A 1 106 ? -4.475 -4.609 -3.135 1.00 89.81 106 PHE A CA 1
ATOM 812 C C . PHE A 1 106 ? -3.809 -3.996 -1.918 1.00 89.81 106 PHE A C 1
ATOM 814 O O . PHE A 1 106 ? -3.594 -4.692 -0.930 1.00 89.81 106 PHE A O 1
ATOM 821 N N . CYS A 1 107 ? -3.464 -2.713 -1.975 1.00 93.50 107 CYS A N 1
ATOM 822 C CA . CYS A 1 107 ? -2.764 -2.060 -0.884 1.00 93.50 107 CYS A CA 1
ATOM 823 C C . CYS A 1 107 ? -3.610 -2.089 0.392 1.00 93.50 107 CYS A C 1
ATOM 825 O O . CYS A 1 107 ? -3.104 -2.458 1.447 1.00 93.50 107 CYS A O 1
ATOM 827 N N . LEU A 1 108 ? -4.911 -1.812 0.290 1.00 91.44 108 LEU A N 1
ATOM 828 C CA . LEU A 1 108 ? -5.819 -1.871 1.428 1.00 91.44 108 LEU A CA 1
ATOM 829 C C . LEU A 1 108 ? -5.950 -3.289 2.001 1.00 91.44 108 LEU A C 1
ATOM 831 O O . LEU A 1 108 ? -5.859 -3.481 3.215 1.00 91.44 108 LEU A O 1
ATOM 835 N N . ARG A 1 109 ? -6.100 -4.301 1.140 1.00 89.94 109 ARG A N 1
ATOM 836 C CA . ARG A 1 109 ? -6.175 -5.706 1.570 1.00 89.94 109 ARG A CA 1
ATOM 837 C C . ARG A 1 109 ? -4.886 -6.193 2.219 1.00 89.94 109 ARG A C 1
ATOM 839 O O . ARG A 1 109 ? -4.941 -6.880 3.235 1.00 89.94 109 ARG A O 1
ATOM 846 N N . MET A 1 110 ? -3.738 -5.805 1.676 1.00 93.00 110 MET A N 1
ATOM 847 C CA . MET A 1 110 ? -2.429 -6.150 2.228 1.00 93.00 110 MET A CA 1
ATOM 848 C C . MET A 1 110 ? -2.153 -5.425 3.552 1.00 93.00 110 MET A C 1
ATOM 850 O O . MET A 1 110 ? -1.586 -6.026 4.459 1.00 93.00 110 MET A O 1
ATOM 854 N N . LEU A 1 111 ? -2.609 -4.177 3.716 1.00 92.81 111 LEU A N 1
ATOM 855 C CA . LEU A 1 111 ? -2.557 -3.464 4.998 1.00 92.81 111 LEU A CA 1
ATOM 856 C C . LEU A 1 111 ? -3.455 -4.120 6.053 1.00 92.81 111 LEU A C 1
ATOM 858 O O . LEU A 1 111 ? -3.052 -4.228 7.206 1.00 92.81 111 LEU A O 1
ATOM 862 N N . ASN A 1 112 ? -4.634 -4.616 5.671 1.00 90.06 112 ASN A N 1
ATOM 863 C CA . ASN A 1 112 ? -5.474 -5.397 6.580 1.00 90.06 112 ASN A CA 1
ATOM 864 C C . ASN A 1 112 ? -4.807 -6.734 6.962 1.00 90.06 112 ASN A C 1
ATOM 866 O O . ASN A 1 112 ? -4.769 -7.087 8.137 1.00 90.06 112 ASN A O 1
ATOM 870 N N . LEU A 1 113 ? -4.204 -7.443 5.998 1.00 89.81 113 LEU A N 1
ATOM 871 C CA . LEU A 1 113 ? -3.412 -8.650 6.273 1.00 89.81 113 LEU A CA 1
ATOM 872 C C . LEU A 1 113 ? -2.268 -8.355 7.255 1.00 89.81 113 LEU A C 1
ATOM 874 O O . LEU A 1 113 ? -2.050 -9.123 8.185 1.00 89.81 113 LEU A O 1
ATOM 878 N N . LEU A 1 114 ? -1.559 -7.235 7.086 1.00 91.19 114 LEU A N 1
ATOM 879 C CA . LEU A 1 114 ? -0.459 -6.821 7.962 1.00 91.19 114 LEU A CA 1
ATOM 880 C C . LEU A 1 114 ? -0.887 -6.739 9.430 1.00 91.19 114 LEU A C 1
ATOM 882 O O . LEU A 1 114 ? -0.146 -7.208 10.294 1.00 91.19 114 LEU A O 1
ATOM 886 N N . LEU A 1 115 ? -2.078 -6.200 9.703 1.00 88.44 115 LEU A N 1
ATOM 887 C CA . LEU A 1 115 ? -2.627 -6.097 11.059 1.00 88.44 115 LEU A CA 1
ATOM 888 C C . LEU A 1 115 ? -2.903 -7.466 11.697 1.00 88.44 115 LEU A C 1
ATOM 890 O O . LEU A 1 115 ? -2.896 -7.581 12.915 1.00 88.44 115 LEU A O 1
ATOM 894 N N . GLN A 1 116 ? -3.092 -8.509 10.886 1.00 86.69 116 GLN A N 1
ATOM 895 C CA . GLN A 1 116 ? -3.357 -9.876 11.344 1.00 86.69 116 GLN A CA 1
ATOM 896 C C . GLN A 1 116 ? -2.077 -10.726 11.465 1.00 86.69 116 GLN A C 1
ATOM 898 O O . GLN A 1 116 ? -2.088 -11.797 12.068 1.00 86.69 116 GLN A O 1
ATOM 903 N N . LEU A 1 117 ? -0.945 -10.259 10.923 1.00 83.19 117 LEU A N 1
ATOM 904 C CA . LEU A 1 117 ? 0.345 -10.961 10.932 1.00 83.19 117 LEU A CA 1
ATOM 905 C C . LEU A 1 117 ? 1.130 -10.752 12.242 1.00 83.19 117 LEU A C 1
ATOM 907 O O . LEU A 1 117 ? 2.306 -10.381 12.227 1.00 83.19 117 LEU A O 1
ATOM 911 N N . GLU A 1 118 ? 0.509 -11.023 13.391 1.00 73.19 118 GLU A N 1
ATOM 912 C CA . GLU A 1 118 ? 1.139 -10.825 14.709 1.00 73.19 118 GLU A CA 1
ATOM 913 C C . GLU A 1 118 ? 2.383 -11.708 14.924 1.00 73.19 118 GLU A C 1
ATOM 915 O O . GLU A 1 118 ? 3.342 -11.295 15.575 1.00 73.19 118 GLU A O 1
ATOM 920 N N . GLN A 1 119 ? 2.397 -12.913 14.346 1.00 70.12 119 GLN A N 1
ATOM 921 C CA . GLN A 1 119 ? 3.396 -13.946 14.650 1.00 70.12 119 GLN A CA 1
ATOM 922 C C . GLN A 1 119 ? 4.626 -13.943 13.726 1.00 70.12 119 GLN A C 1
ATOM 924 O O . GLN A 1 119 ? 5.646 -14.541 14.067 1.00 70.12 119 GLN A O 1
ATOM 929 N N . SER A 1 120 ? 4.574 -13.281 12.562 1.00 83.88 120 SER A N 1
ATOM 930 C CA . SER A 1 120 ? 5.661 -13.322 11.568 1.00 83.88 120 SER A CA 1
ATOM 931 C C . SER A 1 120 ? 6.196 -11.935 11.238 1.00 83.88 120 SER A C 1
ATOM 933 O O . SER A 1 120 ? 5.748 -11.287 10.291 1.00 83.88 120 SER A O 1
ATOM 935 N N . ALA A 1 121 ? 7.217 -11.508 11.987 1.00 87.44 121 ALA A N 1
ATOM 936 C CA . ALA A 1 121 ? 7.888 -10.228 11.766 1.00 87.44 121 ALA A CA 1
ATOM 937 C C . ALA A 1 121 ? 8.394 -10.086 10.320 1.00 87.44 121 ALA A C 1
ATOM 939 O O . ALA A 1 121 ? 8.095 -9.096 9.669 1.00 87.44 121 ALA A O 1
ATOM 940 N N . ARG A 1 122 ? 9.054 -11.114 9.766 1.00 89.88 122 ARG A N 1
ATOM 941 C CA . ARG A 1 122 ? 9.615 -11.048 8.403 1.00 89.88 122 ARG A CA 1
ATOM 942 C C . ARG A 1 122 ? 8.554 -10.878 7.316 1.00 89.88 122 ARG A C 1
ATOM 944 O O . ARG A 1 122 ? 8.740 -10.077 6.408 1.00 89.88 122 ARG A O 1
ATOM 951 N N . LYS A 1 123 ? 7.447 -11.626 7.395 1.00 92.00 123 LYS A N 1
ATOM 952 C CA . LYS A 1 123 ? 6.353 -11.501 6.419 1.00 92.00 123 LYS A CA 1
ATOM 953 C C . LYS A 1 123 ? 5.670 -10.145 6.555 1.00 92.00 123 LYS A C 1
ATOM 955 O O . LYS A 1 123 ? 5.396 -9.499 5.551 1.00 92.00 123 LYS A O 1
ATOM 960 N N . ARG A 1 124 ? 5.445 -9.699 7.793 1.00 92.50 124 ARG A N 1
ATOM 961 C CA . ARG A 1 124 ? 4.874 -8.385 8.092 1.00 92.50 124 ARG A CA 1
ATOM 962 C C . ARG A 1 124 ? 5.732 -7.255 7.523 1.00 92.50 124 ARG A C 1
ATOM 964 O O . ARG A 1 124 ? 5.185 -6.369 6.877 1.00 92.50 124 ARG A O 1
ATOM 971 N N . ASP A 1 125 ? 7.049 -7.327 7.700 1.00 92.75 125 ASP A N 1
ATOM 972 C CA . ASP A 1 125 ? 7.993 -6.335 7.182 1.00 92.75 125 ASP A CA 1
ATOM 973 C C . ASP A 1 125 ? 7.971 -6.308 5.646 1.00 92.75 125 ASP A C 1
ATOM 975 O O . ASP A 1 125 ? 7.836 -5.244 5.055 1.00 92.75 125 ASP A O 1
ATOM 979 N N . ALA A 1 126 ? 7.991 -7.467 4.983 1.00 94.19 126 ALA A N 1
ATOM 980 C CA . ALA A 1 126 ? 7.889 -7.550 3.523 1.00 94.19 126 ALA A CA 1
ATOM 981 C C . ALA A 1 126 ? 6.573 -6.960 2.976 1.00 94.19 126 ALA A C 1
ATOM 983 O O . ALA A 1 126 ? 6.575 -6.179 2.022 1.00 94.19 126 ALA A O 1
ATOM 984 N N . VAL A 1 127 ? 5.437 -7.291 3.601 1.00 94.69 127 VAL A N 1
ATOM 985 C CA . VAL A 1 127 ? 4.125 -6.734 3.232 1.00 94.69 127 VAL A CA 1
ATOM 986 C C . VAL A 1 127 ? 4.086 -5.221 3.450 1.00 94.69 127 VAL A C 1
ATOM 988 O O . VAL A 1 127 ? 3.586 -4.490 2.587 1.00 94.69 127 VAL A O 1
ATOM 991 N N . TRP A 1 128 ? 4.625 -4.749 4.577 1.00 94.31 128 TRP A N 1
ATOM 992 C CA . TRP A 1 128 ? 4.721 -3.327 4.882 1.00 94.31 128 TRP A CA 1
ATOM 993 C C . TRP A 1 128 ? 5.552 -2.592 3.836 1.00 94.31 128 TRP A C 1
ATOM 995 O O . TRP A 1 128 ? 5.069 -1.625 3.253 1.00 94.31 128 TRP A O 1
ATOM 1005 N N . GLU A 1 129 ? 6.753 -3.087 3.539 1.00 93.50 129 GLU A N 1
ATOM 1006 C CA . GLU A 1 129 ? 7.664 -2.503 2.554 1.00 93.50 129 GLU A CA 1
ATOM 1007 C C . GLU A 1 129 ? 7.041 -2.445 1.154 1.00 93.50 129 GLU A C 1
ATOM 1009 O O . GLU A 1 129 ? 7.179 -1.438 0.456 1.00 93.50 129 GLU A O 1
ATOM 1014 N N . ALA A 1 130 ? 6.292 -3.475 0.747 1.00 95.06 130 ALA A N 1
ATOM 1015 C CA . ALA A 1 130 ? 5.564 -3.472 -0.520 1.00 95.06 130 ALA A CA 1
ATOM 1016 C C . ALA A 1 130 ? 4.490 -2.369 -0.567 1.00 95.06 130 ALA A C 1
ATOM 1018 O O . ALA A 1 130 ? 4.465 -1.559 -1.499 1.00 95.06 130 ALA A O 1
ATOM 1019 N N . CYS A 1 131 ? 3.622 -2.297 0.450 1.00 95.06 131 CYS A N 1
ATOM 1020 C CA . CYS A 1 131 ? 2.570 -1.277 0.531 1.00 95.06 131 CYS A CA 1
ATOM 1021 C C . CYS A 1 131 ? 3.167 0.132 0.604 1.00 95.06 131 CYS A C 1
ATOM 102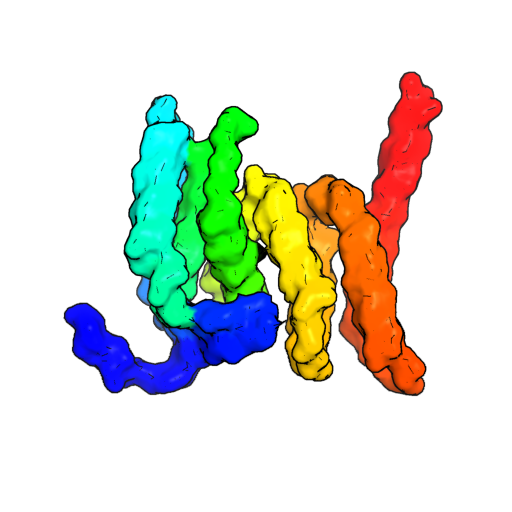3 O O . CYS A 1 131 ? 2.731 1.051 -0.092 1.00 95.06 131 CYS A O 1
ATOM 1025 N N . PHE A 1 132 ? 4.201 0.294 1.423 1.00 92.75 132 PHE A N 1
ATOM 1026 C CA . PHE A 1 132 ? 4.890 1.552 1.627 1.00 92.75 132 PHE A CA 1
ATOM 1027 C C . PHE A 1 132 ? 5.575 2.045 0.342 1.00 92.75 132 PHE A C 1
ATOM 1029 O O . PHE A 1 132 ? 5.432 3.218 -0.022 1.00 92.75 132 PHE A O 1
ATOM 1036 N N . ALA A 1 133 ? 6.261 1.165 -0.396 1.00 92.69 133 ALA A N 1
ATOM 1037 C CA . ALA A 1 133 ? 6.856 1.500 -1.689 1.00 92.69 133 ALA A CA 1
ATOM 1038 C C . ALA A 1 133 ? 5.801 2.014 -2.683 1.00 92.69 133 ALA A C 1
ATOM 1040 O O . ALA A 1 133 ? 6.038 3.010 -3.371 1.00 92.69 133 ALA A O 1
ATOM 1041 N N . ALA A 1 134 ? 4.619 1.393 -2.716 1.00 93.75 134 ALA A N 1
ATOM 1042 C CA . ALA A 1 134 ? 3.517 1.824 -3.570 1.00 93.75 134 ALA A CA 1
ATOM 1043 C C . ALA A 1 134 ? 2.948 3.189 -3.168 1.00 93.75 134 ALA A C 1
ATOM 1045 O O . ALA A 1 134 ? 2.857 4.094 -4.000 1.00 93.75 134 ALA A O 1
ATOM 1046 N N . LEU A 1 135 ? 2.618 3.372 -1.890 1.00 93.06 135 LEU A N 1
ATOM 1047 C CA . LEU A 1 135 ? 1.996 4.601 -1.393 1.00 93.06 135 LEU A CA 1
ATOM 1048 C C . LEU A 1 135 ? 2.930 5.815 -1.449 1.00 93.06 135 LEU A C 1
ATOM 1050 O O . LEU A 1 135 ? 2.470 6.932 -1.682 1.00 93.06 135 LEU A O 1
ATOM 1054 N N . SER A 1 136 ? 4.233 5.608 -1.254 1.00 90.38 136 SER A N 1
ATOM 1055 C CA . SER A 1 136 ? 5.228 6.686 -1.288 1.00 90.38 136 SER A CA 1
ATOM 1056 C C . SER A 1 136 ? 5.578 7.135 -2.709 1.00 90.38 136 SER A C 1
ATOM 1058 O O . SER A 1 136 ? 5.788 8.322 -2.946 1.00 90.38 136 SER A O 1
ATOM 1060 N N . LYS A 1 137 ? 5.638 6.212 -3.675 1.00 88.88 137 LYS A N 1
ATOM 1061 C CA . LY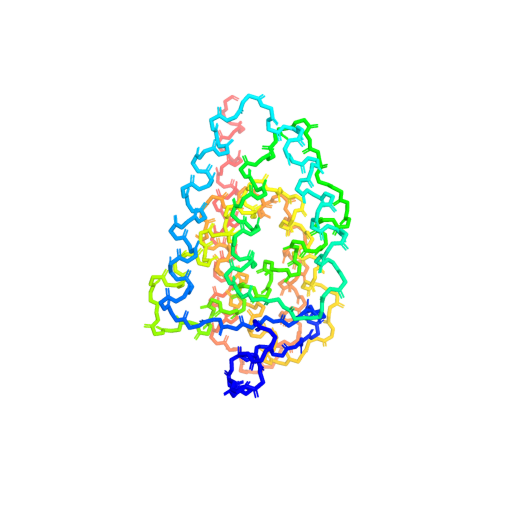S A 1 137 ? 6.003 6.532 -5.066 1.00 88.88 137 LYS A CA 1
ATOM 1062 C C . LYS A 1 137 ? 4.816 6.924 -5.935 1.00 88.88 137 LYS A C 1
ATOM 1064 O O . LYS A 1 137 ? 5.020 7.561 -6.965 1.00 88.88 137 LYS A O 1
ATOM 1069 N N . VAL A 1 138 ? 3.593 6.580 -5.530 1.00 87.88 138 VAL A N 1
ATOM 1070 C CA . VAL A 1 138 ? 2.374 6.853 -6.299 1.00 87.88 138 VAL A CA 1
ATOM 1071 C C . VAL A 1 138 ? 1.421 7.728 -5.476 1.00 87.88 138 VAL A C 1
ATOM 1073 O O . VAL A 1 138 ? 0.498 7.220 -4.847 1.00 87.88 138 VAL A O 1
ATOM 1076 N N . PRO A 1 139 ? 1.561 9.068 -5.494 1.00 82.69 139 PRO A N 1
ATOM 1077 C CA . PRO A 1 139 ? 0.736 9.954 -4.663 1.00 82.69 139 PRO A CA 1
ATOM 1078 C C . PRO A 1 139 ? -0.774 9.820 -4.917 1.00 82.69 139 PRO A C 1
ATOM 1080 O O . PRO A 1 139 ? -1.582 9.975 -4.000 1.00 82.69 139 PRO A O 1
ATOM 1083 N N . ARG A 1 140 ? -1.164 9.515 -6.165 1.00 89.19 140 ARG A N 1
ATOM 1084 C CA . ARG A 1 140 ? -2.567 9.263 -6.540 1.00 89.19 140 ARG A CA 1
ATOM 1085 C C . ARG A 1 140 ? -3.127 8.008 -5.867 1.00 89.19 140 ARG A C 1
ATOM 1087 O O . ARG A 1 140 ? -4.306 8.001 -5.535 1.00 89.19 140 ARG A O 1
ATOM 1094 N N . LEU A 1 141 ? -2.293 6.994 -5.630 1.00 92.31 141 LEU A N 1
ATOM 1095 C CA . LEU A 1 141 ? -2.693 5.755 -4.968 1.00 92.31 141 LEU A CA 1
ATOM 1096 C C . LEU A 1 141 ? -3.104 6.017 -3.520 1.00 92.31 141 LEU A C 1
ATOM 1098 O O . LEU A 1 141 ? -4.177 5.593 -3.108 1.00 92.31 141 LEU A O 1
ATOM 1102 N N . LEU A 1 142 ? -2.301 6.787 -2.775 1.00 91.00 142 LEU A N 1
ATOM 1103 C CA . LEU A 1 142 ? -2.644 7.152 -1.400 1.00 91.00 142 LEU A CA 1
ATOM 1104 C C . LEU A 1 142 ? -3.975 7.907 -1.333 1.00 91.00 142 LEU A C 1
ATOM 1106 O O . LEU A 1 142 ? -4.789 7.641 -0.457 1.00 91.00 142 LEU A O 1
ATOM 1110 N N . ARG A 1 143 ? -4.215 8.831 -2.271 1.00 91.56 143 ARG A N 1
ATOM 1111 C CA . ARG A 1 143 ? -5.488 9.558 -2.331 1.00 91.56 143 ARG A CA 1
ATOM 1112 C C . ARG A 1 143 ? -6.675 8.619 -2.559 1.00 91.56 143 ARG A C 1
ATOM 1114 O O . ARG A 1 143 ? -7.674 8.775 -1.869 1.00 91.56 143 ARG A O 1
ATOM 1121 N N . LEU A 1 144 ? -6.571 7.674 -3.495 1.00 91.50 144 LEU A N 1
ATOM 1122 C CA . LEU A 1 144 ? -7.637 6.699 -3.761 1.00 91.50 144 LEU A CA 1
ATOM 1123 C C . LEU A 1 144 ? -7.899 5.800 -2.552 1.00 91.50 144 LEU A C 1
ATOM 1125 O O . LEU A 1 144 ? -9.054 5.574 -2.199 1.00 91.50 144 LEU A O 1
ATOM 1129 N N . LEU A 1 145 ? -6.837 5.367 -1.871 1.00 92.19 145 LEU A N 1
ATOM 1130 C CA . LEU A 1 145 ? -6.957 4.585 -0.646 1.00 92.19 145 LEU A CA 1
ATOM 1131 C C . LEU A 1 145 ? -7.704 5.379 0.434 1.00 92.19 145 LEU A C 1
ATOM 1133 O O . LEU A 1 145 ? -8.670 4.878 0.998 1.00 92.19 145 LEU A O 1
ATOM 1137 N N . LEU A 1 146 ? -7.346 6.647 0.661 1.00 90.56 146 LEU A N 1
ATOM 1138 C CA . LEU A 1 146 ? -8.081 7.509 1.595 1.00 90.56 146 LEU A CA 1
ATOM 1139 C C . LEU A 1 146 ? -9.540 7.741 1.164 1.00 90.56 146 LEU A C 1
ATOM 1141 O O . LEU A 1 146 ? -10.416 7.838 2.010 1.00 90.56 146 LEU A O 1
ATOM 1145 N N . GLN A 1 147 ? -9.835 7.800 -0.135 1.00 90.12 147 GLN A N 1
ATOM 1146 C CA . GLN A 1 147 ? -11.214 7.933 -0.621 1.00 90.12 147 GLN A CA 1
ATOM 1147 C C . GLN A 1 147 ? -12.054 6.670 -0.385 1.00 90.12 147 GLN A C 1
ATOM 1149 O O . GLN A 1 147 ? -13.255 6.788 -0.135 1.00 90.12 147 GLN A O 1
ATOM 1154 N N . SER A 1 148 ? -11.443 5.480 -0.398 1.00 86.62 148 SER A N 1
ATOM 1155 C CA . SER A 1 148 ? -12.146 4.246 -0.015 1.00 86.62 148 SER A CA 1
ATOM 1156 C C . SER A 1 148 ? -12.614 4.275 1.445 1.00 86.62 148 SER A C 1
ATOM 1158 O O . SER A 1 148 ? -13.646 3.706 1.770 1.00 86.62 148 SER A O 1
ATOM 1160 N N . PHE A 1 149 ? -11.939 5.036 2.313 1.00 84.12 149 PHE A N 1
ATOM 1161 C CA . PHE A 1 149 ? -12.355 5.212 3.709 1.00 84.12 149 PHE A CA 1
ATOM 1162 C C . PHE A 1 149 ? -13.616 6.068 3.865 1.00 84.12 149 PHE A C 1
ATOM 1164 O O . PHE A 1 149 ? -14.372 5.854 4.804 1.00 84.12 149 PHE A O 1
ATOM 1171 N N . CYS A 1 150 ? -13.863 7.011 2.952 1.00 77.38 150 CYS A N 1
ATOM 1172 C CA . CYS A 1 150 ? -15.035 7.895 2.995 1.00 77.38 150 CYS A CA 1
ATOM 1173 C C . CYS A 1 150 ? -16.305 7.275 2.396 1.00 77.38 150 CYS A C 1
ATOM 1175 O O . CYS A 1 150 ? -17.387 7.824 2.563 1.00 77.38 150 CYS A O 1
ATOM 1177 N N . THR A 1 151 ? -16.180 6.210 1.602 1.00 65.00 151 THR A N 1
ATOM 1178 C CA . THR A 1 151 ? -17.262 5.741 0.715 1.00 65.00 151 THR A CA 1
ATOM 1179 C C . THR A 1 151 ? -17.988 4.500 1.223 1.00 65.00 151 THR A C 1
ATOM 1181 O O . THR A 1 151 ? -18.919 4.035 0.566 1.00 65.00 151 THR A O 1
ATOM 1184 N N . CYS A 1 152 ? -17.602 3.977 2.386 1.00 65.19 152 CYS A N 1
ATOM 1185 C CA . CYS A 1 152 ? -18.105 2.708 2.892 1.00 65.19 152 CYS A CA 1
ATOM 1186 C C . CYS A 1 152 ? -19.022 2.899 4.111 1.00 65.19 152 CYS A C 1
ATOM 1188 O O . CYS A 1 152 ? -18.630 3.516 5.101 1.00 65.19 152 CYS A O 1
ATOM 1190 N N . ASP A 1 153 ? -20.206 2.281 4.069 1.00 68.56 153 ASP A N 1
ATOM 1191 C CA . ASP A 1 153 ? -21.032 2.017 5.255 1.00 68.56 153 ASP A CA 1
ATOM 1192 C C . ASP A 1 153 ? -20.391 0.868 6.050 1.00 68.56 153 ASP A C 1
ATOM 1194 O O . ASP A 1 153 ? -20.690 -0.311 5.851 1.00 68.56 153 ASP A O 1
ATOM 1198 N N . LEU A 1 154 ? -19.425 1.218 6.898 1.00 74.56 154 LEU A N 1
ATOM 1199 C CA . LEU A 1 154 ? -18.593 0.265 7.631 1.00 74.56 154 LEU A CA 1
ATOM 1200 C C . LEU A 1 154 ? -19.253 -0.173 8.937 1.00 74.56 154 LEU A C 1
ATOM 1202 O O . LEU A 1 154 ? -19.847 0.628 9.657 1.00 74.56 154 LEU A O 1
ATOM 1206 N N . CYS A 1 155 ? -19.077 -1.446 9.293 1.00 75.69 155 CYS A N 1
ATOM 1207 C CA . CYS A 1 155 ? -19.398 -1.919 10.641 1.00 75.69 155 CYS A CA 1
ATOM 1208 C C . CYS A 1 155 ? -18.302 -1.524 11.653 1.00 75.69 155 CYS A C 1
ATOM 1210 O O . CYS A 1 155 ? -17.171 -1.232 11.269 1.00 75.69 155 CYS A O 1
ATOM 1212 N N . GLU A 1 156 ? -18.591 -1.580 12.960 1.00 77.12 156 GLU A N 1
ATOM 1213 C CA . GLU A 1 156 ? -17.644 -1.192 14.030 1.00 77.12 156 GLU A CA 1
ATOM 1214 C C . GLU A 1 156 ? -16.267 -1.870 13.916 1.00 77.12 156 GLU A C 1
ATOM 1216 O O . GLU A 1 156 ? -15.229 -1.230 14.083 1.00 77.12 156 GLU A O 1
ATOM 1221 N N . LYS A 1 157 ? -16.234 -3.160 13.555 1.00 78.81 157 LYS A N 1
ATOM 1222 C CA . LYS A 1 157 ? -14.975 -3.896 13.352 1.00 78.81 157 LYS A CA 1
ATOM 1223 C C . LYS A 1 157 ? -14.148 -3.320 12.203 1.00 78.81 157 LYS A C 1
ATOM 1225 O O . LYS A 1 157 ? -12.930 -3.221 12.309 1.00 78.81 157 LYS A O 1
ATOM 1230 N N . GLU A 1 158 ? -14.801 -2.946 11.108 1.00 81.12 158 GLU A N 1
ATOM 1231 C CA . GLU A 1 158 ? -14.132 -2.363 9.947 1.00 81.12 158 GLU A CA 1
ATOM 1232 C C . GLU A 1 158 ? -13.696 -0.916 10.212 1.00 81.12 158 GLU A C 1
ATOM 1234 O O . GLU A 1 158 ? -12.621 -0.523 9.762 1.00 81.12 158 GLU A O 1
ATOM 1239 N N . LEU A 1 159 ? -14.460 -0.155 11.007 1.00 82.62 159 LEU A N 1
ATOM 1240 C CA . LEU A 1 159 ? -14.059 1.172 11.487 1.00 82.62 159 LEU A CA 1
ATOM 1241 C C . LEU A 1 159 ? -12.785 1.094 12.337 1.00 82.62 159 LEU A C 1
ATOM 1243 O O . LEU A 1 159 ? -11.866 1.893 12.147 1.00 82.62 159 LEU A O 1
ATOM 1247 N N . HIS A 1 160 ? -12.689 0.098 13.222 1.00 83.81 160 HIS A N 1
ATOM 1248 C CA . HIS A 1 160 ? -11.485 -0.134 14.015 1.00 83.81 160 HIS A CA 1
ATOM 1249 C C . HIS A 1 160 ? -10.269 -0.472 13.136 1.00 83.81 160 HIS A C 1
ATOM 1251 O O . HIS A 1 160 ? -9.202 0.120 13.302 1.00 83.81 160 HIS A O 1
ATOM 1257 N N . VAL A 1 161 ? -10.430 -1.369 12.157 1.00 86.25 161 VAL A N 1
ATOM 1258 C CA . VAL A 1 161 ? -9.367 -1.711 11.192 1.00 86.25 161 VAL A CA 1
ATOM 1259 C C . VAL A 1 161 ? -8.923 -0.478 10.405 1.00 86.25 161 VAL A C 1
ATOM 1261 O O . VAL A 1 161 ? -7.727 -0.220 10.281 1.00 86.25 161 VAL A O 1
ATOM 1264 N N . LEU A 1 162 ? -9.867 0.328 9.920 1.00 88.19 162 LEU A N 1
ATOM 1265 C CA . LEU A 1 162 ? -9.575 1.570 9.208 1.00 88.19 162 LEU A CA 1
ATOM 1266 C C . LEU A 1 162 ? -8.761 2.526 10.083 1.00 88.19 162 LEU A C 1
ATOM 1268 O O . LEU A 1 162 ? -7.749 3.061 9.631 1.00 88.19 162 LEU A O 1
ATOM 1272 N N . ALA A 1 163 ? -9.148 2.700 11.345 1.00 87.75 163 ALA A N 1
ATOM 1273 C CA . ALA A 1 163 ? -8.427 3.548 12.284 1.00 87.75 163 ALA A CA 1
ATOM 1274 C C . ALA A 1 163 ? -6.996 3.056 12.560 1.00 87.75 163 ALA A C 1
ATOM 1276 O O . ALA A 1 163 ? -6.069 3.871 12.638 1.00 87.75 163 ALA A O 1
ATOM 1277 N N . GLN A 1 164 ? -6.793 1.739 12.663 1.00 89.94 164 GLN A N 1
ATOM 1278 C CA . GLN A 1 164 ? -5.462 1.144 12.799 1.00 89.94 164 GLN A CA 1
ATOM 1279 C C . GLN A 1 164 ? -4.602 1.384 11.550 1.00 89.94 164 GLN A C 1
ATOM 1281 O O . GLN A 1 164 ? -3.462 1.837 11.675 1.00 89.94 164 GLN A O 1
ATOM 1286 N N . ILE A 1 165 ? -5.151 1.164 10.349 1.00 91.38 165 ILE A N 1
ATOM 1287 C CA . ILE A 1 165 ? -4.453 1.444 9.084 1.00 91.38 165 ILE A CA 1
ATOM 1288 C C . ILE A 1 165 ? -4.104 2.932 8.997 1.00 91.38 165 ILE A C 1
ATOM 1290 O O . ILE A 1 165 ? -2.966 3.288 8.703 1.00 91.38 165 ILE A O 1
ATOM 1294 N N . LEU A 1 166 ? -5.052 3.820 9.293 1.00 90.94 166 LEU A N 1
ATOM 1295 C CA . LEU A 1 166 ? -4.830 5.260 9.242 1.00 90.94 166 LEU A CA 1
ATOM 1296 C C . LEU A 1 166 ? -3.736 5.699 10.225 1.00 90.94 166 LEU A C 1
ATOM 1298 O O . LEU A 1 166 ? -2.871 6.494 9.858 1.00 90.94 166 LEU A O 1
ATOM 1302 N N . SER A 1 167 ? -3.724 5.140 11.437 1.00 90.56 167 SER A N 1
ATOM 1303 C CA . SER A 1 167 ? -2.670 5.382 12.429 1.00 90.56 167 SER A CA 1
ATOM 1304 C C . SER A 1 167 ? -1.303 4.922 11.919 1.00 90.56 167 SER A C 1
ATOM 1306 O O . SER A 1 167 ? -0.343 5.691 11.973 1.00 90.56 167 SER A O 1
ATOM 1308 N N . LEU A 1 168 ? -1.225 3.713 11.353 1.00 90.31 168 LEU A N 1
ATOM 1309 C CA . LEU A 1 168 ? -0.005 3.152 10.770 1.00 90.31 168 LEU A CA 1
ATOM 1310 C C . LEU A 1 168 ? 0.553 4.053 9.656 1.00 90.31 168 LEU A C 1
ATOM 1312 O O . LEU A 1 168 ? 1.746 4.359 9.623 1.00 90.31 168 LEU A O 1
ATOM 1316 N N . LEU A 1 169 ? -0.319 4.544 8.773 1.00 90.69 169 LEU A N 1
ATOM 1317 C CA . LEU A 1 169 ? 0.085 5.431 7.687 1.00 90.69 169 LEU A CA 1
ATOM 1318 C C . LEU A 1 169 ? 0.494 6.832 8.183 1.00 90.69 169 LEU A C 1
ATOM 1320 O O . LEU A 1 169 ? 1.431 7.421 7.641 1.00 90.69 169 LEU A O 1
ATOM 1324 N N . LEU A 1 170 ? -0.185 7.376 9.202 1.00 89.00 170 LEU A N 1
ATOM 1325 C CA . LEU A 1 170 ? 0.113 8.693 9.784 1.00 89.00 170 LEU A CA 1
ATOM 1326 C C . LEU A 1 170 ? 1.432 8.718 10.561 1.00 89.00 170 LEU A C 1
ATOM 1328 O O . LEU A 1 170 ? 2.096 9.756 10.584 1.00 89.00 170 LEU A O 1
ATOM 1332 N N . GLN A 1 171 ? 1.807 7.605 11.191 1.00 88.00 171 GLN A N 1
ATOM 1333 C CA . GLN A 1 171 ? 3.055 7.479 11.947 1.00 88.00 171 GLN A CA 1
ATOM 1334 C C . GLN A 1 171 ? 4.292 7.417 11.035 1.00 88.00 171 GLN A C 1
ATOM 1336 O O . GLN A 1 171 ? 5.402 7.719 11.478 1.00 88.00 171 GLN A O 1
ATOM 1341 N N . HIS A 1 172 ? 4.126 7.081 9.751 1.00 86.62 172 HIS A N 1
ATOM 1342 C CA . HIS A 1 172 ? 5.253 6.939 8.835 1.00 86.62 172 HIS A CA 1
ATOM 1343 C C . HIS A 1 172 ? 5.700 8.281 8.235 1.00 86.62 172 HIS A C 1
ATOM 1345 O O . HIS A 1 172 ? 5.026 8.902 7.408 1.00 86.62 172 HIS A O 1
ATOM 1351 N N . THR A 1 173 ? 6.905 8.717 8.605 1.00 82.12 173 THR A N 1
ATOM 1352 C CA . THR A 1 173 ? 7.450 10.047 8.273 1.00 82.12 173 THR A CA 1
ATOM 1353 C C . THR A 1 173 ? 7.547 10.323 6.773 1.00 82.12 173 THR A C 1
ATOM 1355 O O . THR A 1 173 ? 7.321 11.452 6.344 1.00 82.12 173 THR A O 1
ATOM 1358 N N . GLN A 1 174 ? 7.837 9.306 5.962 1.00 81.00 174 GLN A N 1
ATOM 1359 C CA . GLN A 1 174 ? 7.974 9.449 4.510 1.00 81.00 174 GLN A CA 1
ATOM 1360 C C . GLN A 1 174 ? 6.623 9.652 3.797 1.00 81.00 174 GLN A C 1
ATOM 1362 O O . GLN A 1 174 ? 6.576 10.305 2.757 1.00 81.00 174 GLN A O 1
ATOM 1367 N N . LEU A 1 175 ? 5.510 9.166 4.368 1.00 85.44 175 LEU A N 1
ATOM 1368 C CA . LEU A 1 175 ? 4.164 9.417 3.832 1.00 85.44 175 LEU A CA 1
ATOM 1369 C C . LEU A 1 175 ? 3.606 10.769 4.270 1.00 85.44 175 LEU A C 1
ATOM 1371 O O . LEU A 1 175 ? 2.658 11.262 3.660 1.00 85.44 175 LEU A O 1
ATOM 1375 N N . ARG A 1 176 ? 4.204 11.400 5.286 1.00 83.44 176 ARG A N 1
ATOM 1376 C CA . ARG A 1 176 ? 3.716 12.646 5.881 1.00 83.44 176 ARG A CA 1
ATOM 1377 C C . ARG A 1 176 ? 3.408 13.722 4.847 1.00 83.44 176 ARG A C 1
ATOM 1379 O O . ARG A 1 176 ? 2.346 14.324 4.909 1.00 83.44 176 ARG A O 1
ATOM 1386 N N . ASN A 1 177 ? 4.293 13.955 3.879 1.00 84.00 177 ASN A N 1
ATOM 1387 C CA . ASN A 1 177 ? 4.069 14.986 2.860 1.00 84.00 177 ASN A CA 1
ATOM 1388 C C . ASN A 1 177 ? 2.841 14.678 1.989 1.00 84.00 177 ASN A C 1
ATOM 1390 O O . ASN A 1 177 ? 2.043 15.570 1.705 1.00 84.00 177 ASN A O 1
ATOM 1394 N N . HIS A 1 178 ? 2.656 13.411 1.612 1.00 85.62 178 HIS A N 1
ATOM 1395 C CA . HIS A 1 178 ? 1.492 12.970 0.845 1.00 85.62 178 HIS A CA 1
ATOM 1396 C C . HIS A 1 178 ? 0.209 12.990 1.684 1.00 85.62 178 HIS A C 1
ATOM 1398 O O . HIS A 1 178 ? -0.849 13.341 1.167 1.00 85.62 178 HIS A O 1
ATOM 1404 N N . MET A 1 179 ? 0.300 12.699 2.983 1.00 87.75 179 MET A N 1
ATOM 1405 C CA . MET A 1 179 ? -0.808 12.850 3.929 1.00 87.75 179 MET A CA 1
ATOM 1406 C C . MET A 1 179 ? -1.231 14.310 4.070 1.00 87.75 179 MET A C 1
ATOM 1408 O O . MET A 1 179 ? -2.409 14.628 3.938 1.00 87.75 179 MET A O 1
ATOM 1412 N N . MET A 1 180 ? -0.272 15.222 4.232 1.00 84.88 180 MET A N 1
ATOM 1413 C CA . MET A 1 180 ? -0.545 16.659 4.299 1.00 84.88 180 MET A CA 1
ATOM 1414 C C . MET A 1 180 ? -1.191 17.186 3.014 1.00 84.88 180 MET A C 1
ATOM 1416 O O . MET A 1 180 ? -2.105 18.004 3.078 1.00 84.88 180 MET A O 1
ATOM 1420 N N . ALA A 1 181 ? -0.781 16.680 1.847 1.00 87.00 181 ALA A N 1
ATOM 1421 C CA . ALA A 1 181 ? -1.414 17.018 0.572 1.00 87.00 181 ALA A CA 1
ATOM 1422 C C . ALA A 1 181 ? -2.885 16.557 0.471 1.00 87.00 181 ALA A C 1
ATOM 1424 O O . ALA A 1 181 ? -3.609 17.015 -0.412 1.00 87.00 181 ALA A O 1
ATOM 1425 N N . ASN A 1 182 ? -3.332 15.669 1.364 1.00 88.00 182 ASN A N 1
ATOM 1426 C CA . ASN A 1 182 ? -4.707 15.184 1.473 1.00 88.00 182 ASN A CA 1
ATOM 1427 C C . ASN A 1 182 ? -5.349 15.565 2.825 1.00 88.00 182 ASN A C 1
ATOM 1429 O O . ASN A 1 182 ? -6.271 14.892 3.278 1.00 88.00 182 ASN A O 1
ATOM 1433 N N . ALA A 1 183 ? -4.893 16.648 3.470 1.00 87.44 183 ALA A N 1
ATOM 1434 C CA . ALA A 1 183 ? -5.359 17.052 4.801 1.00 87.44 183 ALA A CA 1
ATOM 1435 C C . ALA A 1 183 ? -6.883 17.253 4.901 1.00 87.44 183 ALA A C 1
ATOM 1437 O O . ALA A 1 183 ? -7.464 16.919 5.927 1.00 87.44 183 ALA A O 1
ATOM 1438 N N . SER A 1 184 ? -7.541 17.748 3.847 1.00 88.38 184 SER A N 1
ATOM 1439 C CA . SER A 1 184 ? -9.003 17.900 3.824 1.00 88.38 184 SER A CA 1
ATOM 1440 C C . SER A 1 184 ? -9.738 16.557 3.839 1.00 88.38 184 SER A C 1
ATOM 1442 O O . SER A 1 184 ? -10.708 16.408 4.576 1.00 88.38 184 SER A O 1
ATOM 1444 N N . LEU A 1 185 ? -9.256 15.568 3.075 1.00 89.06 185 LEU A N 1
ATOM 1445 C CA . LEU A 1 185 ? -9.796 14.204 3.090 1.00 89.06 185 LEU A CA 1
ATOM 1446 C C . LEU A 1 185 ? -9.572 13.554 4.455 1.00 89.06 185 LEU A C 1
ATOM 1448 O O . LEU A 1 185 ? -10.501 12.998 5.025 1.00 89.06 185 LEU A O 1
ATOM 1452 N N . LEU A 1 186 ? -8.364 13.686 5.013 1.00 89.81 186 LEU A N 1
ATOM 1453 C CA . LEU A 1 186 ? -8.057 13.182 6.352 1.00 89.81 186 LEU A CA 1
ATOM 1454 C C . LEU A 1 186 ? -8.966 13.803 7.413 1.00 89.81 186 LEU A C 1
ATOM 1456 O O . LEU A 1 186 ? -9.479 13.091 8.267 1.00 89.81 186 LEU A O 1
ATOM 1460 N N . GLN A 1 187 ? -9.196 15.115 7.348 1.00 88.81 187 GLN A N 1
ATOM 1461 C CA . GLN A 1 187 ? -10.097 15.796 8.269 1.00 88.81 187 GLN A CA 1
ATOM 1462 C C . GLN A 1 187 ? -11.522 15.248 8.167 1.00 88.81 187 GLN A C 1
ATOM 1464 O O . GLN A 1 187 ? -12.139 15.024 9.204 1.00 88.81 187 GLN A O 1
ATOM 1469 N N . HIS A 1 188 ? -12.024 15.015 6.952 1.00 89.12 188 HIS A N 1
ATOM 1470 C CA . HIS A 1 188 ? -13.355 14.448 6.748 1.00 89.12 188 HIS A CA 1
ATOM 1471 C C . HIS A 1 188 ? -13.461 13.034 7.334 1.00 89.12 188 HIS A C 1
ATOM 1473 O O . HIS A 1 188 ? -14.355 12.789 8.134 1.00 89.12 188 HIS A O 1
ATOM 1479 N N . ILE A 1 189 ? -12.485 12.159 7.056 1.00 87.94 189 ILE A N 1
ATOM 1480 C CA . ILE A 1 189 ? -12.435 10.791 7.604 1.00 87.94 189 ILE A CA 1
ATOM 1481 C C . ILE A 1 189 ? -12.434 10.817 9.137 1.00 87.94 189 ILE A C 1
ATOM 1483 O O . ILE A 1 189 ? -13.189 10.094 9.777 1.00 87.94 189 ILE A O 1
ATOM 1487 N N . ILE A 1 190 ? -11.598 11.666 9.744 1.00 87.50 190 ILE A N 1
ATOM 1488 C CA . ILE A 1 190 ? -11.526 11.793 11.205 1.00 87.50 190 ILE A CA 1
ATOM 1489 C C . ILE A 1 190 ? -12.849 12.317 11.777 1.00 87.50 190 ILE A C 1
ATOM 1491 O O . ILE A 1 190 ? -13.298 11.817 12.806 1.00 87.50 190 ILE A O 1
ATOM 1495 N N . GLN A 1 191 ? -13.476 13.301 11.129 1.00 86.56 191 GLN A N 1
ATOM 1496 C CA . GLN A 1 191 ? -14.774 13.831 11.551 1.00 86.56 191 GLN A CA 1
ATOM 1497 C C . GLN A 1 191 ? -15.856 12.752 11.513 1.00 86.56 191 GLN A C 1
ATOM 1499 O O . GLN A 1 191 ? -16.556 12.580 12.512 1.00 86.56 191 GLN A O 1
ATOM 1504 N N . ASP A 1 192 ? -15.931 11.984 10.429 1.00 84.50 192 ASP A N 1
ATOM 1505 C CA . ASP A 1 192 ? -16.901 10.902 10.276 1.00 84.50 192 ASP A CA 1
ATOM 1506 C C . ASP A 1 192 ? -16.687 9.837 11.362 1.00 84.50 192 ASP A C 1
ATOM 1508 O O . ASP A 1 192 ? -17.619 9.513 12.098 1.00 84.50 192 ASP A O 1
ATOM 1512 N N . LEU A 1 193 ? -15.441 9.390 11.576 1.00 83.69 193 LEU A N 1
ATOM 1513 C CA . LEU A 1 193 ? -15.092 8.446 12.648 1.00 83.69 193 LEU A CA 1
ATOM 1514 C C . LEU A 1 193 ? -15.503 8.956 14.037 1.00 83.69 193 LEU A C 1
ATOM 1516 O O . LEU A 1 193 ? -16.041 8.199 14.845 1.00 83.69 193 LEU A O 1
ATOM 1520 N N . THR A 1 194 ? -15.276 10.241 14.328 1.00 82.69 194 THR A N 1
ATOM 1521 C CA . THR A 1 194 ? -15.678 10.832 15.614 1.00 82.69 194 THR A CA 1
ATOM 1522 C C 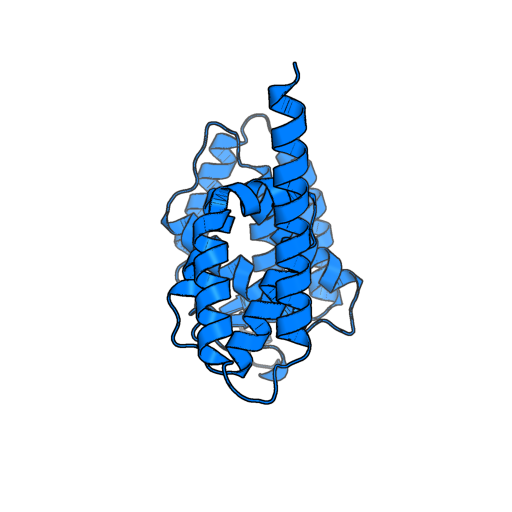. THR A 1 194 ? -17.189 10.991 15.760 1.00 82.69 194 THR A C 1
ATOM 1524 O O . THR A 1 194 ? -17.686 10.926 16.882 1.00 82.69 194 THR A O 1
ATOM 1527 N N . HIS A 1 195 ? -17.922 11.181 14.658 1.00 79.25 195 HIS A N 1
ATOM 1528 C CA . HIS A 1 195 ? -19.381 11.266 14.676 1.00 79.25 195 HIS A CA 1
ATOM 1529 C C . HIS A 1 195 ? -20.014 9.904 14.977 1.00 79.25 195 HIS A C 1
ATOM 1531 O O . HIS A 1 195 ? -20.919 9.827 15.807 1.00 79.25 195 HIS A O 1
ATOM 1537 N N . TYR A 1 196 ? -19.484 8.832 14.377 1.00 73.00 196 TYR A N 1
ATOM 1538 C CA . TYR A 1 196 ? -19.925 7.460 14.645 1.00 73.00 196 TYR A CA 1
ATOM 1539 C C . TYR A 1 196 ? -19.702 7.029 16.107 1.00 73.00 196 TYR A C 1
ATOM 1541 O O . TYR A 1 196 ? -20.514 6.287 16.650 1.00 73.00 196 TYR A O 1
ATOM 1549 N N . TYR A 1 197 ? -18.659 7.537 16.777 1.00 69.31 197 TYR A N 1
ATOM 1550 C CA . TYR A 1 197 ? -18.280 7.153 18.148 1.00 69.31 197 TYR A CA 1
ATOM 1551 C C . TYR A 1 197 ? -18.610 8.204 19.230 1.00 69.31 197 TYR A C 1
ATOM 1553 O O . TYR A 1 197 ? -17.914 8.317 20.238 1.00 69.31 197 TYR A O 1
ATOM 1561 N N . GLY A 1 198 ? -19.705 8.955 19.073 1.00 56.47 198 GLY A N 1
ATOM 1562 C CA . GLY A 1 198 ? -20.157 9.973 20.040 1.00 56.47 198 GLY A CA 1
ATOM 1563 C C . GLY A 1 198 ? -20.684 9.462 21.399 1.00 56.47 198 GLY A C 1
ATOM 1564 O O . GLY A 1 198 ? -21.252 10.255 22.150 1.00 56.47 198 GLY A O 1
ATOM 1565 N N . GLY A 1 199 ? -20.543 8.169 21.716 1.00 56.28 199 GLY A N 1
ATOM 1566 C CA . GLY A 1 199 ? -20.997 7.545 22.969 1.00 56.28 199 GLY A CA 1
ATOM 1567 C C . GLY A 1 199 ? -19.960 7.581 24.104 1.00 56.28 199 GLY A C 1
ATOM 1568 O O . GLY A 1 199 ? -18.767 7.748 23.866 1.00 56.28 199 GLY A O 1
ATOM 1569 N N . GLU A 1 200 ? -20.411 7.408 25.355 1.00 51.47 200 GLU A N 1
ATOM 1570 C CA . GLU A 1 200 ? -19.625 7.604 26.597 1.00 51.47 200 GLU A CA 1
ATOM 1571 C C . GLU A 1 200 ? -18.333 6.768 26.711 1.00 51.47 200 GLU A C 1
ATOM 1573 O O . GLU A 1 200 ? -17.430 7.128 27.467 1.00 51.47 200 GLU A O 1
ATOM 1578 N N . THR A 1 201 ? -18.183 5.695 25.935 1.00 56.56 201 THR A N 1
ATOM 1579 C CA . THR A 1 201 ? -16.952 4.900 25.849 1.00 56.56 201 THR A CA 1
ATOM 1580 C C . THR A 1 201 ? -16.149 5.285 24.612 1.00 56.56 201 THR A C 1
ATOM 1582 O O . THR A 1 201 ? -16.123 4.562 23.618 1.00 56.56 201 THR A O 1
ATOM 1585 N N . ARG A 1 202 ? -15.465 6.432 24.669 1.00 63.34 202 ARG A N 1
ATOM 1586 C CA . ARG A 1 202 ? -14.442 6.786 23.678 1.00 63.34 202 ARG A CA 1
ATOM 1587 C C . ARG A 1 202 ? -13.336 5.734 23.729 1.00 63.34 202 ARG A C 1
ATOM 1589 O O . ARG A 1 202 ? -12.523 5.733 24.651 1.00 63.34 202 ARG A O 1
ATOM 1596 N N . GLU A 1 203 ? -13.336 4.820 22.767 1.00 76.62 203 GLU A N 1
ATOM 1597 C CA . GLU A 1 203 ? -12.368 3.728 22.727 1.00 76.62 203 GLU A CA 1
ATOM 1598 C C . GLU A 1 203 ? -10.929 4.270 22.616 1.00 76.62 203 GLU A C 1
ATOM 1600 O O . GLU A 1 203 ? -10.667 5.278 21.949 1.00 76.62 203 GLU A O 1
ATOM 1605 N N . GLN A 1 204 ? -9.981 3.608 23.290 1.00 80.12 204 GLN A N 1
ATOM 1606 C CA . GLN A 1 204 ? -8.580 4.042 23.389 1.00 80.12 204 GLN A CA 1
ATOM 1607 C C . GLN A 1 204 ? -7.943 4.287 22.009 1.00 80.12 204 GLN A C 1
ATOM 1609 O O . GLN A 1 204 ? -7.247 5.284 21.823 1.00 80.12 204 GLN A O 1
ATOM 1614 N N . TRP A 1 205 ? -8.269 3.456 21.013 1.00 83.06 205 TRP A N 1
ATOM 1615 C CA . TRP A 1 205 ? -7.746 3.589 19.651 1.00 83.06 205 TRP A CA 1
ATOM 1616 C C . TRP A 1 205 ? -8.136 4.908 18.973 1.00 83.06 205 TRP A C 1
ATOM 1618 O O . TRP A 1 205 ? -7.351 5.443 18.194 1.00 83.06 205 TRP A O 1
ATOM 1628 N N . LEU A 1 206 ? -9.319 5.469 19.266 1.00 84.25 206 LEU A N 1
ATOM 1629 C CA . LEU A 1 206 ? -9.755 6.737 18.673 1.00 84.25 206 LEU A CA 1
ATOM 1630 C C . LEU A 1 206 ? -8.950 7.896 19.264 1.00 84.25 206 LEU A C 1
ATOM 1632 O O . LEU A 1 206 ? -8.595 8.847 18.568 1.00 84.25 206 LEU A O 1
ATOM 1636 N N . THR A 1 207 ? -8.626 7.808 20.553 1.00 85.00 207 THR A N 1
ATOM 1637 C CA . THR A 1 207 ? -7.737 8.764 21.217 1.00 85.00 207 THR A CA 1
ATOM 1638 C C . THR A 1 207 ? -6.322 8.684 20.648 1.00 85.00 207 THR A C 1
ATOM 1640 O O . THR A 1 207 ? -5.753 9.727 20.320 1.00 85.00 207 THR A O 1
ATOM 1643 N N . ASP A 1 208 ? -5.796 7.476 20.441 1.00 86.50 208 ASP A N 1
ATOM 1644 C CA . ASP A 1 208 ? -4.468 7.257 19.857 1.00 86.50 208 ASP A CA 1
ATOM 1645 C C . ASP A 1 208 ? -4.395 7.757 18.403 1.00 86.50 208 ASP A C 1
ATOM 1647 O O . ASP A 1 208 ? -3.436 8.437 18.022 1.00 86.50 208 ASP A O 1
ATOM 1651 N N . LEU A 1 209 ? -5.438 7.513 17.601 1.00 88.00 209 LEU A N 1
ATOM 1652 C CA . LEU A 1 209 ? -5.547 8.019 16.231 1.00 88.00 209 LEU A CA 1
ATOM 1653 C C . LEU A 1 209 ? -5.563 9.553 16.198 1.00 88.00 209 LEU A C 1
ATOM 1655 O O . LEU A 1 209 ? -4.825 10.170 15.427 1.00 88.00 209 LEU A O 1
ATOM 1659 N N . LEU A 1 210 ? -6.384 10.182 17.044 1.00 87.62 210 LEU A N 1
ATOM 1660 C CA . LEU A 1 210 ? -6.473 11.641 17.131 1.00 87.62 210 LEU A CA 1
ATOM 1661 C C . LEU A 1 210 ? -5.152 12.262 17.597 1.00 87.62 210 LEU A C 1
ATOM 1663 O O . LEU A 1 210 ? -4.754 13.314 17.088 1.00 87.62 210 LEU A O 1
ATOM 1667 N N . TYR A 1 211 ? -4.440 11.594 18.507 1.00 87.62 211 TYR A N 1
ATOM 1668 C CA . TYR A 1 211 ? -3.088 11.984 18.890 1.00 87.62 211 TYR A CA 1
ATOM 1669 C C . TYR A 1 211 ? -2.138 11.926 17.686 1.00 87.62 211 TYR A C 1
ATOM 1671 O O . TYR A 1 211 ? -1.518 12.942 17.362 1.00 87.62 211 TYR A O 1
ATOM 1679 N N . CYS A 1 212 ? -2.092 10.806 16.957 1.00 86.31 212 CYS A N 1
ATOM 1680 C CA . CYS A 1 212 ? -1.258 10.653 15.759 1.00 86.31 212 CYS A CA 1
ATOM 1681 C C . CYS A 1 212 ? -1.560 11.734 14.710 1.00 86.31 212 CYS A C 1
ATOM 1683 O O . CYS A 1 212 ? -0.650 12.402 14.215 1.00 86.31 212 CYS A O 1
ATOM 1685 N N . TYR A 1 213 ? -2.841 11.970 14.423 1.00 86.94 213 TYR A N 1
ATOM 1686 C CA . TYR A 1 213 ? -3.293 13.014 13.505 1.00 86.94 213 TYR A CA 1
ATOM 1687 C C . TYR A 1 213 ? -2.816 14.408 13.939 1.00 86.94 213 TYR A C 1
ATOM 1689 O O . TYR A 1 213 ? -2.266 15.166 13.132 1.00 86.94 213 TYR A O 1
ATOM 1697 N N . SER A 1 214 ? -2.959 14.732 15.229 1.00 85.75 214 SER A N 1
ATOM 1698 C CA . SER A 1 214 ? -2.547 16.026 15.779 1.00 85.75 214 SER A CA 1
ATOM 1699 C C . SER A 1 214 ? -1.037 16.259 15.667 1.00 85.75 214 SER A C 1
ATOM 1701 O O . SER A 1 214 ? -0.620 17.352 15.278 1.00 85.75 214 SER A O 1
ATOM 1703 N N . VAL A 1 215 ? -0.209 15.241 15.924 1.00 84.25 215 VAL A N 1
ATOM 1704 C CA . VAL A 1 215 ? 1.258 15.315 15.807 1.00 84.25 215 VAL A CA 1
ATOM 1705 C C . VAL A 1 215 ? 1.673 15.525 14.349 1.00 84.25 215 VAL A C 1
ATOM 1707 O O . VAL A 1 215 ? 2.490 16.405 14.040 1.00 84.25 215 VAL A O 1
ATOM 1710 N N . THR A 1 216 ? 1.064 14.770 13.433 1.00 80.62 216 THR A N 1
ATOM 1711 C CA . THR A 1 216 ? 1.359 14.843 11.999 1.00 80.62 216 THR A CA 1
ATOM 1712 C C . THR A 1 216 ? 1.035 16.224 11.426 1.00 80.62 216 THR A C 1
ATOM 1714 O O . THR A 1 216 ? 1.878 16.794 10.721 1.00 80.62 216 THR A O 1
ATOM 1717 N N . LEU A 1 217 ? -0.102 16.817 11.807 1.00 76.94 217 LEU A N 1
ATOM 1718 C CA . LEU A 1 217 ? -0.502 18.169 11.398 1.00 76.94 217 LEU A CA 1
ATOM 1719 C C . LEU A 1 217 ? 0.273 19.294 12.100 1.00 76.94 217 LEU A C 1
ATOM 1721 O O . LEU A 1 217 ? 0.627 20.290 11.467 1.00 76.94 217 LEU A O 1
ATOM 1725 N N . SER A 1 218 ? 0.551 19.169 13.399 1.00 71.88 218 SER A N 1
ATOM 1726 C CA . SER A 1 218 ? 1.166 20.256 14.180 1.00 71.88 218 SER A CA 1
ATOM 1727 C C . SER A 1 218 ? 2.591 20.555 13.726 1.00 71.88 218 SER A C 1
ATOM 1729 O O . SER A 1 218 ? 2.963 21.719 13.578 1.00 71.88 218 SER A O 1
ATOM 1731 N N . GLY A 1 219 ? 3.379 19.528 13.393 1.00 60.72 219 GLY A N 1
ATOM 1732 C CA . GLY A 1 219 ? 4.714 19.777 12.840 1.00 60.72 219 GLY A CA 1
ATOM 1733 C C . GLY A 1 219 ? 4.706 20.341 11.409 1.00 60.72 219 GLY A C 1
ATOM 1734 O O . GLY A 1 219 ? 5.750 20.788 10.952 1.00 60.72 219 GLY A O 1
ATOM 1735 N N . HIS A 1 220 ? 3.564 20.390 10.710 1.00 54.19 220 HIS A N 1
ATOM 1736 C CA . HIS A 1 220 ? 3.443 21.128 9.447 1.00 54.19 220 HIS A CA 1
ATOM 1737 C C . HIS A 1 220 ? 3.251 22.632 9.674 1.00 54.19 220 HIS A C 1
ATOM 1739 O O . HIS A 1 220 ? 3.882 23.430 8.984 1.00 54.19 220 HIS A O 1
ATOM 1745 N N . ARG A 1 221 ? 2.458 23.035 10.682 1.00 53.69 221 ARG A N 1
ATOM 1746 C CA . ARG A 1 221 ? 2.323 24.457 11.053 1.00 53.69 221 ARG A CA 1
ATOM 1747 C C . ARG A 1 221 ? 3.666 25.070 11.461 1.00 53.69 221 ARG A C 1
ATOM 1749 O O . ARG A 1 221 ? 3.956 26.195 11.071 1.00 53.69 221 ARG A O 1
ATOM 1756 N N . ALA A 1 222 ? 4.510 24.311 12.163 1.00 50.28 222 ALA A N 1
ATOM 1757 C CA . ALA A 1 222 ? 5.873 24.734 12.492 1.00 50.28 222 ALA A CA 1
ATOM 1758 C C . ALA A 1 222 ? 6.781 24.873 11.249 1.00 50.28 222 ALA A C 1
ATOM 1760 O O . ALA A 1 222 ? 7.593 25.790 11.179 1.00 50.28 222 ALA A O 1
ATOM 1761 N N . ASN A 1 223 ? 6.616 24.001 10.247 1.00 47.38 223 ASN A N 1
ATOM 1762 C CA . ASN A 1 223 ? 7.436 24.002 9.029 1.00 47.38 223 ASN A CA 1
ATOM 1763 C C . ASN A 1 223 ? 7.034 25.107 8.030 1.00 47.38 223 ASN A C 1
ATOM 1765 O O . ASN A 1 223 ? 7.882 25.615 7.302 1.00 47.38 223 ASN A O 1
ATOM 1769 N N . ILE A 1 224 ? 5.755 25.509 8.007 1.00 48.84 224 ILE A N 1
ATOM 1770 C CA . ILE A 1 224 ? 5.295 26.704 7.276 1.00 48.84 224 ILE A CA 1
ATOM 1771 C C . ILE A 1 224 ? 5.821 27.973 7.956 1.00 48.84 224 ILE A C 1
ATOM 1773 O O . ILE A 1 224 ? 6.380 28.829 7.280 1.00 48.84 224 ILE A O 1
ATOM 1777 N N . GLY A 1 225 ? 5.753 28.054 9.291 1.00 39.94 225 GLY A N 1
ATOM 1778 C CA . GLY A 1 225 ? 6.256 29.211 10.042 1.00 39.94 225 GLY A CA 1
ATOM 1779 C C . GLY A 1 225 ? 7.760 29.478 9.884 1.00 39.94 225 GLY A C 1
ATOM 1780 O O . GLY A 1 225 ? 8.190 30.607 10.070 1.00 39.94 225 GLY A O 1
ATOM 1781 N N . MET A 1 226 ? 8.562 28.477 9.503 1.00 44.00 226 MET A N 1
ATOM 1782 C CA . MET A 1 226 ? 9.985 28.659 9.171 1.00 44.00 226 MET A CA 1
ATOM 1783 C C . MET A 1 226 ? 10.243 29.050 7.707 1.00 44.00 226 MET A C 1
ATOM 1785 O O . MET A 1 226 ? 11.329 29.540 7.407 1.00 44.00 226 MET A O 1
ATOM 1789 N N . ARG A 1 227 ? 9.287 28.835 6.792 1.00 41.16 227 ARG A N 1
ATOM 1790 C CA . ARG A 1 227 ? 9.413 29.231 5.377 1.00 41.16 227 ARG A CA 1
ATOM 1791 C C . ARG A 1 227 ? 9.043 30.690 5.119 1.00 41.16 227 ARG A C 1
ATOM 1793 O O . ARG A 1 227 ? 9.526 31.234 4.139 1.00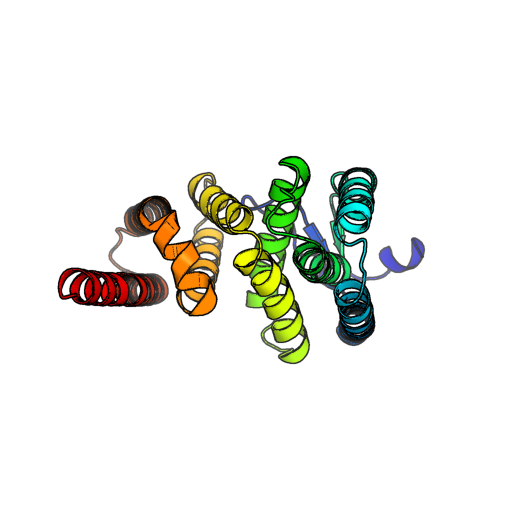 41.16 227 ARG A O 1
ATOM 1800 N N . ASP A 1 228 ? 8.274 31.319 6.005 1.00 40.06 228 ASP A N 1
ATOM 1801 C CA . ASP A 1 228 ? 7.905 32.741 5.903 1.00 40.06 228 ASP A CA 1
ATOM 1802 C C . ASP A 1 228 ? 8.926 33.691 6.575 1.00 40.06 228 ASP A C 1
ATOM 1804 O O . ASP A 1 228 ? 8.683 34.892 6.681 1.00 40.06 228 ASP A O 1
ATOM 1808 N N . ILE A 1 229 ? 10.068 33.169 7.049 1.00 45.50 229 ILE A N 1
ATOM 1809 C CA . ILE A 1 229 ? 11.127 33.936 7.745 1.00 45.50 229 ILE A CA 1
ATOM 1810 C C . ILE A 1 229 ? 12.415 34.058 6.894 1.00 45.50 229 ILE A C 1
ATOM 1812 O O . ILE A 1 229 ? 13.400 34.639 7.346 1.00 45.50 229 ILE A O 1
ATOM 1816 N N . TYR A 1 230 ? 12.415 33.571 5.647 1.00 36.47 230 TYR A N 1
ATOM 1817 C CA . TYR A 1 230 ? 13.540 33.710 4.710 1.00 36.47 230 TYR A CA 1
ATOM 1818 C C . TYR A 1 230 ? 13.137 34.378 3.399 1.00 36.47 230 TYR A C 1
ATOM 1820 O O . TYR A 1 230 ? 12.132 33.939 2.801 1.00 36.47 230 TYR A O 1
#

Foldseek 3Di:
DVVVVVPDDPVQWDQQDLLAQAIEGEDDPVVLVVLLVVLVVVLVVLLPDPPLVVVLVVVLVCCLVPPLPDRYDYLSVLLSCLQNNLSSDDPPDDRDPSVLLVNLNSLLNLLLVLVVPPPDPPSSVSSCNSSCSNCLSHLVSVVSNLVSLVPGPDDPVVLLSVLVSLLVQLPDPSCLVSCVVCVVSVVNSLVVSCVVVVDPCPDPSNVSSVVSNCVSVVVVVVVVVVVVVD

Sequence (230 aa):
MLQALQDTDEDGLLPSSSLSPLSVFATNLEQFLHHWDIVEEVCHCLDTLGSRAQCFDVIQNAIIKNLCGLVVVPDCVCAAILRCVPRLLDVNFLPSDTLLHFLSDFCLRMLNLLLQLEQSARKRDAVWEACFAALSKVPRLLRLLLQSFCTCDLCEKELHVLAQILSLLLQHTQLRNHMMANASLLQHIIQDLTHYYGGETREQWLTDLLYCYSVTLSGHRANIGMRDIY

Radius of gyration: 18.72 Å; chains: 1; bounding box: 40×63×48 Å

Secondary structure (DSSP, 8-state):
-GGGGSSS-GGGEE--BTTBS-EEE---HHHHHHHHHHHHHHHHHHHT-TTHHHHHHHHHHHHHHHTTT-SEEEHHHHHHHHHHGGGT--TT-PPPHHHHHHHHHHHHHHHHHHHH--S-HHHHHHHHHHHHHHHHH-HHHHHHHHHHHHS----HHHHHHHHHHHHHHHH-TTTHHHHHTTHHHHHHHHHHHHHHT-SS---HHHHHHHHHHHHHHHHHHHHHHHHTT-